Protein 1Z7U (pdb70)

InterPro domains:
  IPR002577 Helix-turn-helix, HxlR type [PF01638] (16-103)
  IPR002577 Helix-turn-helix, HxlR type [PS51118] (7-105)
  IPR036388 Winged helix-like DNA-binding domain superfamily [G3DSA:1.10.10.10] (1-109)
  IPR036390 Winged helix DNA-binding domain superfamily [SSF46785] (3-101)

B-factor: mean 31.43, std 8.0, range [14.31, 73.4]

Sequence (213 aa):
SNATTDKQQTSINLALSTINGKWKLSLDELFQQGTKRRNGELRALDGITQRVLTDRLREEKDGLVHRESFNNELPPRVEEYTLTPEGYALYDALSSLCHWGETFAQKKARRLNSNATTDDKQTSINLALSTINNGKWKLSLDELFQGTKRRRNGELRALDDGITQRVLTDDRLRREEKKDGLVHRESFNELPPRVEYTLTPEEGYALYDDALSSLCHWGETFAQKKKARRL

Structure (mmCIF, N/CA/C/O backbone):
data_1Z7U
#
_entry.id   1Z7U
#
_cell.length_a   63.754
_cell.length_b   63.754
_cell.length_c   139.271
_cell.angle_alpha   90.00
_cell.angle_beta   90.00
_cell.angle_gamma   90.00
#
_symmetry.space_group_name_H-M   'P 41 21 2'
#
loop_
_entity.id
_entity.type
_entity.pdbx_description
1 polymer 'hypothetical protein EF0647'
2 non-polymer 'FORMIC ACID'
3 water water
#
loop_
_atom_site.group_PDB
_atom_site.id
_atom_site.type_symbol
_atom_site.label_atom_id
_atom_site.label_alt_id
_atom_site.label_comp_id
_atom_site.label_asym_id
_atom_site.label_entity_id
_atom_site.label_seq_id
_atom_site.pdbx_PDB_ins_code
_atom_site.Cartn_x
_atom_site.Cartn_y
_atom_site.Cartn_z
_atom_site.occupancy
_atom_site.B_iso_or_equiv
_atom_site.auth_seq_id
_atom_site.auth_comp_id
_atom_site.auth_asym_id
_atom_site.auth_atom_id
_atom_site.pdbx_PDB_model_num
ATOM 1 N N . SER A 1 1 ? 28.848 2.955 27.930 1.00 36.88 -2 SER A N 1
ATOM 2 C CA . SER A 1 1 ? 28.511 4.280 28.505 1.00 36.63 -2 SER A CA 1
ATOM 3 C C . SER A 1 1 ? 29.798 5.043 28.677 1.00 36.30 -2 SER A C 1
ATOM 4 O O . SER A 1 1 ? 29.793 6.244 28.970 1.00 35.85 -2 SER A O 1
ATOM 7 N N . ASN A 1 2 ? 30.904 4.318 28.503 1.00 35.82 -1 ASN A N 1
ATOM 8 C CA . ASN A 1 2 ? 32.234 4.797 28.871 1.00 35.75 -1 ASN A CA 1
ATOM 9 C C . ASN A 1 2 ? 32.421 5.044 30.368 1.00 35.32 -1 ASN A C 1
ATOM 10 O O . ASN A 1 2 ? 33.352 5.758 30.761 1.00 35.29 -1 ASN A O 1
ATOM 15 N N . ALA A 1 3 ? 31.550 4.462 31.199 1.00 35.33 0 ALA A N 1
ATOM 16 C CA . ALA A 1 3 ? 31.772 4.459 32.651 1.00 35.64 0 ALA A CA 1
ATOM 17 C C . ALA A 1 3 ? 33.128 3.826 32.920 1.00 35.91 0 ALA A C 1
ATOM 18 O O . ALA A 1 3 ? 33.451 2.802 32.330 1.00 35.03 0 ALA A O 1
ATOM 28 N N . THR A 1 5 ? 34.230 2.146 35.240 1.00 33.73 2 THR A N 1
ATOM 29 C CA . THR A 1 5 ? 34.117 0.839 35.891 1.00 31.66 2 THR A CA 1
ATOM 30 C C . THR A 1 5 ? 33.723 -0.276 34.917 1.00 30.84 2 THR A C 1
ATOM 31 O 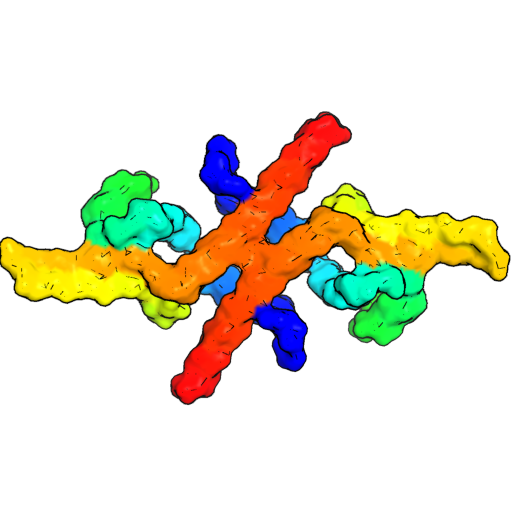O . THR A 1 5 ? 33.610 -1.424 35.313 1.00 30.71 2 THR A O 1
ATOM 35 N N . THR A 1 6 ? 33.485 0.073 33.654 1.00 29.74 3 THR A N 1
ATOM 36 C CA . THR A 1 6 ? 33.058 -0.897 32.659 1.00 28.99 3 THR A CA 1
ATOM 37 C C . THR A 1 6 ? 34.235 -1.352 31.801 1.00 28.76 3 THR A C 1
ATOM 38 O O . THR A 1 6 ? 34.928 -0.529 31.198 1.00 28.87 3 THR A O 1
ATOM 42 N N . ASP A 1 7 ? 34.462 -2.659 31.748 1.00 27.90 4 ASP A N 1
ATOM 43 C CA . ASP A 1 7 ? 35.450 -3.202 30.822 1.00 27.77 4 ASP A CA 1
ATOM 44 C C . ASP A 1 7 ? 34.947 -3.140 29.368 1.00 26.76 4 ASP A C 1
ATOM 45 O O . ASP A 1 7 ? 34.006 -3.839 28.988 1.00 26.78 4 ASP A O 1
ATOM 50 N N . LYS A 1 8 ? 35.590 -2.305 28.567 1.00 25.81 5 LYS A N 1
ATOM 51 C CA . LYS A 1 8 ? 35.162 -2.044 27.203 1.00 25.11 5 LYS A CA 1
ATOM 52 C C . LYS A 1 8 ? 35.190 -3.257 26.249 1.00 24.93 5 LYS A C 1
ATOM 53 O O . LYS A 1 8 ? 34.243 -3.469 25.489 1.00 23.99 5 LYS A O 1
ATOM 59 N N A GLN A 1 9 ? 36.271 -4.035 26.300 0.50 24.71 6 GLN A N 1
ATOM 60 N N B GLN A 1 9 ? 36.265 -4.041 26.306 0.50 24.85 6 GLN A N 1
ATOM 61 C CA A GLN A 1 9 ? 36.439 -5.194 25.425 0.50 24.75 6 GLN A CA 1
ATOM 62 C CA B GLN A 1 9 ? 36.426 -5.186 25.417 0.50 25.11 6 GLN A CA 1
ATOM 63 C C A GLN A 1 9 ? 35.364 -6.255 25.693 0.50 24.71 6 GLN A C 1
ATOM 64 C C B GLN A 1 9 ? 35.369 -6.264 25.691 0.50 24.88 6 GLN A C 1
ATOM 65 O O A GLN A 1 9 ? 34.692 -6.717 24.765 0.50 24.87 6 GLN A O 1
ATOM 66 O O B GLN A 1 9 ? 34.712 -6.747 24.762 0.50 25.05 6 GLN A O 1
ATOM 77 N N . THR A 1 10 ? 35.199 -6.618 26.964 1.00 24.58 7 THR A N 1
ATOM 78 C CA . THR A 1 10 ? 34.167 -7.575 27.386 1.00 24.05 7 THR A CA 1
ATOM 79 C C . THR A 1 10 ? 32.778 -7.147 26.925 1.00 23.82 7 THR A C 1
ATOM 80 O O . THR A 1 10 ? 32.023 -7.967 26.405 1.00 23.43 7 THR A O 1
ATOM 84 N N . SER A 1 11 ? 32.438 -5.871 27.091 1.00 23.94 8 SER A N 1
ATOM 85 C CA . SER A 1 11 ? 31.112 -5.445 26.693 1.00 24.51 8 SER A CA 1
ATOM 86 C C . SER A 1 11 ? 30.914 -5.164 25.198 1.00 24.39 8 SER A C 1
ATOM 87 O O . SER A 1 11 ? 29.814 -5.369 24.687 1.00 24.09 8 SER A O 1
ATOM 90 N N . ILE A 1 12 ? 31.971 -4.753 24.491 1.00 24.20 9 ILE A N 1
ATOM 91 C CA . ILE A 1 12 ? 31.944 -4.815 23.029 1.00 24.06 9 ILE A CA 1
ATOM 92 C C . ILE A 1 12 ? 31.677 -6.255 22.532 1.00 24.80 9 ILE A C 1
ATOM 93 O O . ILE A 1 12 ? 30.758 -6.484 21.732 1.00 24.74 9 ILE A O 1
ATOM 98 N N . ASN A 1 13 ? 32.457 -7.216 23.023 1.00 24.94 10 ASN A N 1
ATOM 99 C CA . ASN A 1 13 ? 32.288 -8.621 22.663 1.00 25.47 10 ASN A CA 1
ATOM 100 C C . ASN A 1 13 ? 30.886 -9.164 22.932 1.00 25.33 10 ASN A C 1
ATOM 101 O O . ASN A 1 13 ? 30.319 -9.846 22.100 1.00 25.75 10 ASN A O 1
ATOM 106 N N . LEU A 1 14 ? 30.338 -8.851 24.098 1.00 25.39 11 LEU A N 1
ATOM 107 C CA . LEU A 1 14 ? 29.016 -9.309 24.501 1.00 25.62 11 LEU A CA 1
ATOM 108 C C . LEU A 1 14 ? 27.942 -8.736 23.583 1.00 24.95 11 LEU A C 1
ATOM 109 O O . LEU A 1 14 ? 27.034 -9.443 23.155 1.00 25.15 11 LEU A O 1
ATOM 114 N N . ALA A 1 15 ? 28.073 -7.457 23.263 1.00 24.38 12 ALA A N 1
ATOM 115 C CA . ALA A 1 15 ? 27.173 -6.792 22.323 1.00 23.55 12 ALA A CA 1
ATOM 116 C C . ALA A 1 15 ? 27.209 -7.439 20.929 1.00 23.41 12 ALA A C 1
ATOM 117 O O . ALA A 1 15 ? 26.158 -7.735 20.358 1.00 23.13 12 ALA A O 1
ATOM 119 N N . LEU A 1 16 ? 28.411 -7.687 20.399 1.00 22.95 13 LEU A N 1
ATOM 120 C CA . LEU A 1 16 ? 28.556 -8.300 19.069 1.00 22.74 13 LEU A CA 1
ATOM 121 C C . LEU A 1 16 ? 28.005 -9.724 18.996 1.00 22.46 13 LEU A C 1
ATOM 122 O O . LEU A 1 16 ? 27.467 -10.136 17.974 1.00 22.16 13 LEU A O 1
ATOM 127 N N . SER A 1 17 ? 28.159 -10.468 20.086 1.00 23.07 14 SER A N 1
ATOM 128 C CA . SER A 1 17 ? 27.675 -11.846 20.184 1.00 23.21 14 SER A CA 1
ATOM 129 C C . SER A 1 17 ? 26.156 -11.954 20.042 1.00 23.00 14 SER A C 1
ATOM 130 O O . SER A 1 17 ? 25.639 -13.007 19.675 1.00 23.62 14 SER A O 1
ATOM 133 N N . THR A 1 18 ? 25.434 -10.875 20.337 1.00 23.03 15 THR A N 1
ATOM 134 C CA . THR A 1 18 ? 23.973 -10.860 20.126 1.00 22.61 15 THR A CA 1
ATOM 135 C C . THR A 1 18 ? 23.560 -10.636 18.650 1.00 22.88 15 THR A C 1
ATOM 136 O O . THR A 1 18 ? 22.384 -10.823 18.294 1.00 23.03 15 THR A O 1
ATOM 140 N N . ILE A 1 19 ? 24.513 -10.252 17.795 1.00 22.31 16 ILE A N 1
ATOM 141 C CA . ILE A 1 19 ? 24.181 -9.819 16.445 1.00 22.03 16 ILE A CA 1
ATOM 142 C C . ILE A 1 19 ? 25.089 -10.374 15.327 1.00 22.36 16 ILE A C 1
ATOM 143 O O . ILE A 1 19 ? 24.885 -10.078 14.145 1.00 22.14 16 ILE A O 1
ATOM 148 N N . ASN A 1 20 ? 26.080 -11.183 15.686 1.00 22.76 17 ASN A N 1
ATOM 149 C CA . ASN A 1 20 ? 27.080 -11.615 14.711 1.00 23.18 17 ASN A CA 1
ATOM 150 C C . ASN A 1 20 ? 26.749 -12.956 14.049 1.00 23.16 17 ASN A C 1
ATOM 151 O O . ASN A 1 20 ? 27.333 -13.315 13.016 1.00 22.77 17 ASN A O 1
ATOM 156 N N . GLY A 1 21 ? 25.789 -13.666 14.639 1.00 23.41 18 GLY A N 1
ATOM 157 C CA . GLY A 1 21 ? 25.283 -14.928 14.100 1.00 24.28 18 GLY A CA 1
ATOM 158 C C . GLY A 1 21 ? 24.696 -14.783 12.702 1.00 25.04 18 GLY A C 1
ATOM 159 O O . GLY A 1 21 ? 24.235 -13.702 12.313 1.00 24.44 18 GLY A O 1
ATOM 160 N N . LYS A 1 22 ? 24.724 -15.876 11.939 1.00 25.89 19 LYS A N 1
ATOM 161 C CA . LYS A 1 22 ? 24.287 -15.856 10.546 1.00 26.52 19 LYS A CA 1
ATOM 162 C C . LYS A 1 22 ? 22.873 -15.304 10.429 1.00 26.04 19 LYS A C 1
ATOM 163 O O . LYS A 1 22 ? 22.005 -15.643 11.239 1.00 25.93 19 LYS A O 1
ATOM 169 N N . TRP A 1 23 ? 22.662 -14.436 9.438 1.00 25.81 20 TRP A N 1
ATOM 170 C CA . TRP A 1 23 ? 21.344 -13.857 9.116 1.00 25.58 20 TRP A CA 1
ATOM 171 C C . TRP A 1 23 ? 20.909 -12.702 10.004 1.00 25.08 20 TRP A C 1
ATOM 172 O O . TRP A 1 23 ? 20.046 -11.921 9.607 1.00 25.50 20 TRP A O 1
ATOM 183 N N . LYS A 1 24 ? 21.511 -12.569 11.185 1.00 24.65 21 LYS A N 1
ATOM 184 C CA . LYS A 1 24 ? 20.975 -11.662 12.207 1.00 23.97 21 LYS A CA 1
ATOM 185 C C . LYS A 1 24 ? 21.036 -10.214 11.784 1.00 23.78 21 LYS A C 1
ATOM 186 O O . LYS A 1 24 ? 20.084 -9.464 11.997 1.00 23.26 21 LYS A O 1
ATOM 192 N N . LEU A 1 25 ? 22.148 -9.823 11.168 1.00 24.16 22 LEU A N 1
ATOM 193 C CA . LEU A 1 25 ? 22.287 -8.466 10.643 1.00 24.33 22 LEU A CA 1
ATOM 194 C C . LEU A 1 25 ? 21.255 -8.191 9.546 1.00 24.54 22 LEU A C 1
ATOM 195 O O . LEU A 1 25 ? 20.626 -7.139 9.544 1.00 25.12 22 LEU A O 1
ATOM 200 N N . SER A 1 26 ? 21.061 -9.144 8.636 1.00 25.09 23 SER A N 1
ATOM 201 C CA . SER A 1 26 ? 20.008 -9.023 7.609 1.00 25.66 23 SER A CA 1
ATOM 202 C C . SER A 1 26 ? 18.609 -8.919 8.214 1.00 25.64 23 SER A C 1
ATOM 203 O O . SER A 1 26 ? 17.804 -8.109 7.771 1.00 25.58 23 SER A O 1
ATOM 206 N N . LEU A 1 27 ? 18.334 -9.752 9.211 1.00 26.06 24 LEU A N 1
ATOM 207 C CA . LEU A 1 27 ? 17.072 -9.715 9.953 1.00 27.05 24 LEU A CA 1
ATOM 208 C C . LEU A 1 27 ? 16.793 -8.350 10.550 1.00 27.94 24 LEU A C 1
ATOM 209 O O . LEU A 1 27 ? 15.688 -7.822 10.418 1.00 27.59 24 LEU A O 1
ATOM 222 N N . ASP A 1 29 ? 18.140 -5.473 9.594 1.00 29.26 26 ASP A N 1
ATOM 223 C CA . ASP A 1 29 ? 17.904 -4.564 8.463 1.00 28.84 26 ASP A CA 1
ATOM 224 C C . ASP A 1 29 ? 16.439 -4.600 8.020 1.00 28.92 26 ASP A C 1
ATOM 225 O O . ASP A 1 29 ? 15.837 -3.557 7.776 1.00 28.95 26 ASP A O 1
ATOM 230 N N . GLU A 1 30 ? 15.871 -5.802 7.935 1.00 28.94 27 GLU A N 1
ATOM 231 C CA . GLU A 1 30 ? 14.463 -5.973 7.542 1.00 29.49 27 GLU A CA 1
ATOM 232 C C . GLU A 1 30 ? 13.511 -5.397 8.572 1.00 28.98 27 GLU A C 1
ATOM 233 O O . GLU A 1 30 ? 12.543 -4.746 8.221 1.00 28.86 27 GLU A O 1
ATOM 239 N N . LEU A 1 31 ? 13.798 -5.629 9.846 1.00 29.06 28 LEU A N 1
ATOM 240 C CA . LEU A 1 31 ? 12.945 -5.123 10.918 1.00 29.15 28 LEU A CA 1
ATOM 241 C C . LEU A 1 31 ? 13.064 -3.621 11.112 1.00 29.32 28 LEU A C 1
ATOM 242 O O . LEU A 1 31 ? 12.103 -2.962 11.520 1.00 29.17 28 LEU A O 1
ATOM 247 N N . PHE A 1 32 ? 14.244 -3.073 10.835 1.00 30.12 29 PHE A N 1
ATOM 248 C CA . PHE A 1 32 ? 14.412 -1.623 10.894 1.00 30.38 29 PHE A CA 1
ATOM 249 C C . PHE A 1 32 ? 13.476 -0.883 9.920 1.00 31.27 29 PHE A C 1
ATOM 250 O O . PHE A 1 32 ? 12.965 0.184 10.254 1.00 31.25 29 PHE A O 1
ATOM 258 N N A GLN A 1 33 ? 13.251 -1.403 8.718 0.50 32.02 30 GLN A N 1
ATOM 259 N N B GLN A 1 33 ? 13.273 -1.486 8.746 0.50 31.93 30 GLN A N 1
ATOM 260 C CA A GLN A 1 33 ? 12.326 -0.703 7.811 0.50 32.97 30 GLN A CA 1
ATOM 261 C CA B GLN A 1 33 ? 12.358 -0.988 7.712 0.50 32.73 30 GLN A CA 1
ATOM 262 C C A GLN A 1 33 ? 10.877 -0.669 8.329 0.50 33.26 30 GLN A C 1
ATOM 263 C C B GLN A 1 33 ? 10.886 -1.365 7.971 0.50 33.32 30 GLN A C 1
ATOM 264 O O A GLN A 1 33 ? 10.087 0.195 7.935 0.50 32.79 30 GLN A O 1
ATOM 265 O O B GLN A 1 33 ? 10.083 -1.462 7.036 0.50 33.55 30 GLN A O 1
ATOM 276 N N . GLY A 1 34 ? 10.556 -1.582 9.244 1.00 33.65 31 GLY A N 1
ATOM 277 C CA . GLY A 1 34 ? 9.181 -1.735 9.723 1.00 34.69 31 GLY A CA 1
ATOM 278 C C . GLY A 1 34 ? 8.789 -3.133 10.175 1.00 35.80 31 GLY A C 1
ATOM 279 O O . GLY A 1 34 ? 9.482 -4.119 9.890 1.00 35.60 31 GLY A O 1
ATOM 280 N N . THR A 1 35 ? 7.654 -3.206 10.874 1.00 36.60 32 THR A N 1
ATOM 281 C CA . THR A 1 35 ? 7.081 -4.466 11.350 1.00 37.21 32 THR A CA 1
ATOM 282 C C . THR A 1 35 ? 6.992 -5.528 10.245 1.00 37.07 32 THR A C 1
ATOM 283 O O . THR A 1 35 ? 6.680 -5.215 9.098 1.00 37.51 32 THR A O 1
ATOM 287 N N . LYS A 1 36 ? 7.301 -6.775 10.582 1.00 36.66 33 LYS A N 1
ATOM 288 C CA . LYS A 1 36 ? 7.355 -7.833 9.579 1.00 36.34 33 LYS A CA 1
ATOM 289 C C . LYS A 1 36 ? 6.713 -9.120 10.066 1.00 36.40 33 LYS A C 1
ATOM 290 O O . LYS A 1 36 ? 6.807 -9.466 11.243 1.00 36.16 33 LYS A O 1
ATOM 296 N N A ARG A 1 37 ? 6.063 -9.825 9.141 0.60 36.56 34 ARG A N 1
ATOM 297 N N B ARG A 1 37 ? 6.062 -9.820 9.140 0.40 36.27 34 ARG A N 1
ATOM 298 C CA A ARG A 1 37 ? 5.534 -11.154 9.405 0.60 36.65 34 ARG A CA 1
ATOM 299 C CA B ARG A 1 37 ? 5.534 -11.152 9.387 0.40 36.14 34 ARG A CA 1
ATOM 300 C C A ARG A 1 37 ? 6.544 -12.178 8.906 0.60 36.16 34 ARG A C 1
ATOM 301 C C B ARG A 1 37 ? 6.544 -12.179 8.900 0.40 35.92 34 ARG A C 1
ATOM 302 O O A ARG A 1 37 ? 7.406 -11.870 8.079 0.60 35.74 34 ARG A O 1
ATOM 303 O O B ARG A 1 37 ? 7.406 -11.874 8.071 0.40 35.66 34 ARG A O 1
ATOM 318 N N . ASN A 1 38 ? 6.427 -13.396 9.421 1.00 35.87 35 ASN A N 1
ATOM 319 C CA . ASN A 1 38 ? 7.322 -14.491 9.073 1.00 35.81 35 ASN A CA 1
ATOM 320 C C . ASN A 1 38 ? 7.508 -14.685 7.560 1.00 35.89 35 ASN A C 1
ATOM 321 O O . ASN A 1 38 ? 8.638 -14.781 7.064 1.00 35.61 35 ASN A O 1
ATOM 326 N N . GLY A 1 39 ? 6.394 -14.698 6.831 1.00 36.22 36 GLY A N 1
ATOM 327 C CA . GLY A 1 39 ? 6.408 -14.886 5.381 1.00 36.17 36 GLY A CA 1
A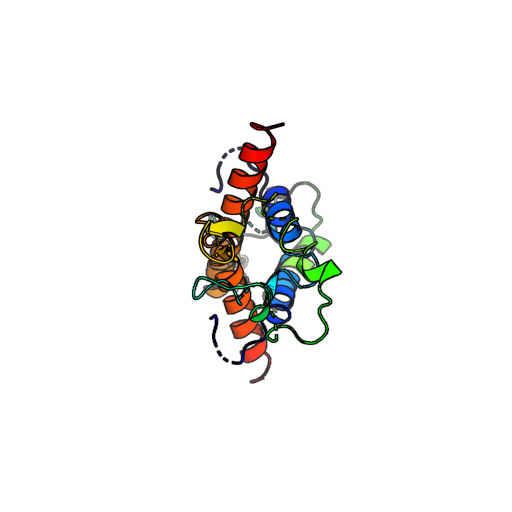TOM 328 C C . GLY A 1 39 ? 7.144 -13.804 4.620 1.00 36.24 36 GLY A C 1
ATOM 329 O O . GLY A 1 39 ? 7.855 -14.101 3.656 1.00 36.58 36 GLY A O 1
ATOM 330 N N . GLU A 1 40 ? 6.970 -12.551 5.040 1.00 36.20 37 GLU A N 1
ATOM 331 C CA . GLU A 1 40 ? 7.742 -11.429 4.479 1.00 36.68 37 GLU A CA 1
ATOM 332 C C . GLU A 1 40 ? 9.256 -11.625 4.617 1.00 36.34 37 GLU A C 1
ATOM 333 O O . GLU A 1 40 ? 10.008 -11.381 3.671 1.00 36.38 37 GLU A O 1
ATOM 339 N N . LEU A 1 41 ? 9.688 -12.064 5.800 1.00 36.38 38 LEU A N 1
ATOM 340 C CA . LEU A 1 41 ? 11.095 -12.359 6.074 1.00 36.10 38 LEU A CA 1
ATOM 341 C C . LEU A 1 41 ? 11.591 -13.554 5.270 1.00 37.04 38 LEU A C 1
ATOM 342 O O . LEU A 1 41 ? 12.720 -13.544 4.776 1.00 36.78 38 LEU A O 1
ATOM 355 N N . ARG A 1 43 ? 10.463 -14.392 2.365 1.00 41.31 40 ARG A N 1
ATOM 356 C CA . ARG A 1 43 ? 10.591 -13.892 0.994 1.00 42.56 40 ARG A CA 1
ATOM 357 C C . ARG A 1 43 ? 11.798 -12.972 0.794 1.00 42.62 40 ARG A C 1
ATOM 358 O O . ARG A 1 43 ? 12.565 -13.146 -0.165 1.00 42.98 40 ARG A O 1
ATOM 366 N N . ALA A 1 44 ? 11.968 -12.014 1.706 1.00 42.74 41 ALA A N 1
ATOM 367 C CA . ALA A 1 44 ? 13.037 -11.019 1.628 1.00 42.79 41 ALA A CA 1
ATOM 368 C C . ALA A 1 44 ? 14.439 -11.614 1.776 1.00 43.06 41 ALA A C 1
ATOM 369 O O . ALA A 1 44 ? 15.391 -11.121 1.183 1.00 43.10 41 ALA A O 1
ATOM 371 N N . LEU A 1 45 ? 14.563 -12.677 2.562 1.00 43.38 42 LEU A N 1
ATOM 372 C CA . LEU A 1 45 ? 15.867 -13.253 2.840 1.00 43.60 42 LEU A CA 1
ATOM 373 C C . LEU A 1 45 ? 16.050 -14.535 2.052 1.00 43.98 42 LEU A C 1
ATOM 374 O O . LEU A 1 45 ? 15.590 -15.601 2.452 1.00 44.18 42 LEU A O 1
ATOM 379 N N . ASP A 1 46 ? 16.731 -14.408 0.921 1.00 44.46 43 ASP A N 1
ATOM 380 C CA . ASP A 1 46 ? 16.855 -15.491 -0.046 1.00 44.90 43 ASP A CA 1
ATOM 381 C C . ASP A 1 46 ? 17.730 -16.645 0.442 1.00 44.11 43 ASP A C 1
ATOM 382 O O . ASP A 1 46 ? 18.929 -16.476 0.699 1.00 44.22 43 ASP A O 1
ATOM 387 N N . GLY A 1 47 ? 17.121 -17.821 0.560 1.00 43.05 44 GLY A N 1
ATOM 388 C CA . GLY A 1 47 ? 17.864 -19.027 0.897 1.00 41.88 44 GLY A CA 1
ATOM 389 C C . GLY A 1 47 ? 17.857 -19.388 2.367 1.00 40.94 44 GLY A C 1
ATOM 390 O O . GLY A 1 47 ? 18.485 -20.374 2.763 1.00 41.28 44 GLY A O 1
ATOM 391 N N . ILE A 1 48 ? 17.176 -18.581 3.180 1.00 39.96 45 ILE A N 1
ATOM 392 C CA . ILE A 1 48 ? 16.959 -18.908 4.585 1.00 38.89 45 ILE A CA 1
ATOM 393 C C . ILE A 1 48 ? 15.800 -19.894 4.683 1.00 38.61 45 ILE A C 1
ATOM 394 O O . ILE A 1 48 ? 14.778 -19.743 4.006 1.00 38.34 45 ILE A O 1
ATOM 399 N N . THR A 1 49 ? 15.979 -20.908 5.516 1.00 38.09 46 THR A N 1
ATOM 400 C CA . THR A 1 49 ? 14.934 -21.878 5.768 1.00 37.92 46 THR A CA 1
ATOM 401 C C . THR A 1 49 ? 14.145 -21.417 6.985 1.00 37.80 46 THR A C 1
ATOM 402 O O . THR A 1 49 ? 14.636 -20.601 7.768 1.00 37.69 46 THR A O 1
ATOM 406 N N . GLN A 1 50 ? 12.921 -21.926 7.134 1.00 37.61 47 GLN A N 1
ATOM 407 C CA . GLN A 1 50 ? 12.059 -21.576 8.260 1.00 37.66 47 GLN A CA 1
ATOM 408 C C . GLN A 1 50 ? 12.674 -21.966 9.601 1.00 37.54 47 GLN A C 1
ATOM 409 O O . GLN A 1 50 ? 12.474 -21.284 10.617 1.00 37.54 47 GLN A O 1
ATOM 415 N N . ARG A 1 51 ? 13.409 -23.075 9.597 1.00 37.60 48 ARG A N 1
ATOM 416 C CA . ARG A 1 51 ? 14.085 -23.566 10.794 1.00 37.51 48 ARG A CA 1
ATOM 417 C C . ARG A 1 51 ? 15.161 -22.559 11.236 1.00 36.55 48 ARG A C 1
ATOM 418 O O . ARG A 1 51 ? 15.210 -22.164 12.401 1.00 36.29 48 ARG A O 1
ATOM 426 N N . VAL A 1 52 ? 15.995 -22.133 10.288 1.00 35.48 49 VAL A N 1
ATOM 427 C CA . VAL A 1 52 ? 17.011 -21.105 10.559 1.00 34.69 49 VAL A CA 1
ATOM 428 C C . VAL A 1 52 ? 16.377 -19.770 10.993 1.00 33.76 49 VAL A C 1
ATOM 429 O O . VA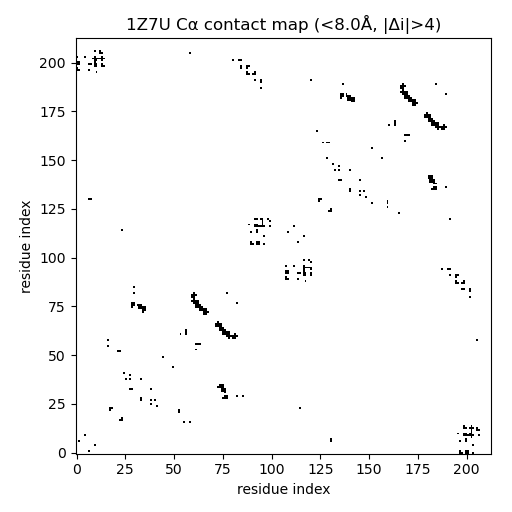L A 1 52 ? 16.779 -19.198 12.002 1.00 33.78 49 VAL A O 1
ATOM 433 N N . LEU A 1 53 ? 15.347 -19.322 10.277 1.00 32.93 50 LEU A N 1
ATOM 434 C CA . LEU A 1 53 ? 14.630 -18.086 10.618 1.00 31.98 50 LEU A CA 1
ATOM 435 C C . LEU A 1 53 ? 14.087 -18.036 12.046 1.00 32.24 50 LEU A C 1
ATOM 436 O O . LEU A 1 53 ? 14.407 -17.104 12.795 1.00 31.72 50 LEU A O 1
ATOM 441 N N . THR A 1 54 ? 13.266 -19.016 12.431 1.00 32.35 51 THR A N 1
ATOM 442 C CA . THR A 1 54 ? 12.690 -19.010 13.780 1.00 32.54 51 THR A CA 1
ATOM 443 C C . THR A 1 54 ? 13.791 -19.081 14.843 1.00 32.01 51 THR A C 1
ATOM 444 O O . THR A 1 54 ? 13.706 -18.400 15.875 1.00 31.95 51 THR A O 1
ATOM 448 N N . ASP A 1 55 ? 14.821 -19.878 14.575 1.00 31.27 52 ASP A N 1
ATOM 449 C CA . ASP A 1 55 ? 15.988 -19.972 15.464 1.00 31.96 52 ASP A CA 1
ATOM 450 C C . ASP A 1 55 ? 16.612 -18.597 15.728 1.00 31.10 52 ASP A C 1
ATOM 451 O O . ASP A 1 55 ? 16.786 -18.203 16.877 1.00 31.53 52 ASP A O 1
ATOM 456 N N . ARG A 1 56 ? 16.928 -17.875 14.654 1.00 30.71 53 ARG A N 1
ATOM 457 C CA . ARG A 1 56 ? 17.434 -16.505 14.730 1.00 30.06 53 ARG A CA 1
ATOM 458 C C . ARG A 1 56 ? 16.545 -15.588 15.537 1.00 29.61 53 ARG A C 1
ATOM 459 O O . ARG A 1 56 ? 17.025 -14.895 16.437 1.00 29.28 53 ARG A O 1
ATOM 467 N N . LEU A 1 57 ? 15.248 -15.593 15.229 1.00 29.15 54 LEU A N 1
ATOM 468 C CA . LEU A 1 57 ? 14.288 -14.695 15.888 1.00 28.96 54 LEU A CA 1
ATOM 469 C C . LEU A 1 57 ? 14.110 -15.019 17.368 1.00 29.20 54 LEU A C 1
ATOM 470 O O . LEU A 1 57 ? 13.876 -14.131 18.187 1.00 28.55 54 LEU A O 1
ATOM 475 N N . ARG A 1 58 ? 14.228 -16.302 17.693 1.00 30.05 55 ARG A N 1
ATOM 476 C CA . ARG A 1 58 ? 14.154 -16.775 19.067 1.00 30.94 55 ARG A CA 1
ATOM 477 C C . ARG A 1 58 ? 15.333 -16.228 19.860 1.00 30.25 55 ARG A C 1
ATOM 478 O O . ARG A 1 58 ? 15.149 -15.694 20.940 1.00 30.29 55 ARG A O 1
ATOM 486 N N . GLU A 1 59 ? 16.539 -16.350 19.303 1.00 30.03 56 GLU A N 1
ATOM 487 C CA . GLU A 1 59 ? 17.753 -15.840 19.952 1.00 30.09 56 GLU A CA 1
ATOM 488 C C . GLU A 1 59 ? 17.693 -14.332 20.127 1.00 30.21 56 GLU A C 1
ATOM 489 O O . GLU A 1 59 ? 18.043 -13.815 21.191 1.00 29.94 56 GLU A O 1
ATOM 503 N N . GLU A 1 61 ? 14.953 -12.357 20.153 1.00 29.23 58 GLU A N 1
ATOM 504 C CA . GLU A 1 61 ? 13.929 -12.052 21.165 1.00 29.12 58 GLU A CA 1
ATOM 505 C C . GLU A 1 61 ? 14.467 -12.274 22.587 1.00 28.67 58 GLU A C 1
ATOM 506 O O . GLU A 1 61 ? 14.233 -11.462 23.478 1.00 28.65 58 GLU A O 1
ATOM 512 N N . LYS A 1 62 ? 15.190 -13.377 22.775 1.00 28.40 59 LYS A N 1
ATOM 513 C CA . LYS A 1 62 ? 15.820 -13.729 24.054 1.00 28.68 59 LYS A CA 1
ATOM 514 C C . LYS A 1 62 ? 16.782 -12.638 24.521 1.00 27.81 59 LYS A C 1
ATOM 515 O O . LYS A 1 62 ? 16.783 -12.261 25.685 1.00 27.01 59 LYS A O 1
ATOM 521 N N . ASP A 1 63 ? 17.609 -12.168 23.588 1.00 27.17 60 ASP A N 1
ATOM 522 C CA . ASP A 1 63 ? 18.643 -11.182 23.854 1.00 26.96 60 ASP A CA 1
ATOM 523 C C . ASP A 1 63 ? 18.083 -9.778 24.028 1.00 26.85 60 ASP A C 1
ATOM 524 O O . ASP A 1 63 ? 18.811 -8.880 24.454 1.00 27.34 60 ASP A O 1
ATOM 529 N N . GLY A 1 64 ? 16.803 -9.592 23.693 1.00 26.19 61 GLY A N 1
ATOM 530 C CA . GLY A 1 64 ? 16.114 -8.318 23.905 1.00 25.79 61 GLY A CA 1
ATOM 531 C C . GLY A 1 64 ? 16.152 -7.380 22.712 1.00 25.73 61 GLY A C 1
ATOM 532 O O . GLY A 1 64 ? 15.959 -6.181 22.860 1.00 25.28 61 GLY A O 1
ATOM 533 N N . LEU A 1 65 ? 16.395 -7.922 21.523 1.00 25.82 62 LEU A N 1
ATOM 534 C CA . LEU A 1 65 ? 16.560 -7.084 20.329 1.00 26.48 62 LEU A CA 1
ATOM 535 C C . LEU A 1 65 ? 15.293 -7.030 19.490 1.00 27.05 62 LEU A C 1
ATOM 536 O O . LEU A 1 65 ? 15.057 -6.063 18.778 1.00 26.87 62 LEU A O 1
ATOM 541 N N . VAL A 1 66 ? 14.500 -8.099 19.576 1.00 27.97 63 VAL A N 1
ATOM 542 C CA . VAL A 1 66 ? 13.314 -8.277 18.755 1.00 28.33 63 VAL A CA 1
ATOM 543 C C . VAL A 1 66 ? 12.094 -8.499 19.652 1.00 29.06 63 VAL A C 1
ATOM 544 O O . VAL A 1 66 ? 12.161 -9.240 20.632 1.00 28.69 63 VAL A O 1
ATOM 548 N N . HIS A 1 67 ? 10.999 -7.816 19.326 1.00 30.06 64 HIS A N 1
ATOM 549 C CA . HIS A 1 67 ? 9.717 -8.010 19.987 1.00 31.06 64 HIS A CA 1
ATOM 550 C C . HIS A 1 67 ? 8.828 -8.858 19.083 1.00 31.23 64 HIS A C 1
ATOM 551 O O . HIS A 1 67 ? 8.767 -8.636 17.869 1.00 30.37 64 HIS A O 1
ATOM 558 N N . ARG A 1 68 ? 8.183 -9.855 19.681 1.00 32.17 65 ARG A N 1
ATOM 559 C CA . ARG A 1 68 ? 7.205 -10.692 18.988 1.00 33.12 65 ARG A CA 1
ATOM 560 C C . ARG A 1 68 ? 5.820 -10.439 19.567 1.00 34.21 65 ARG A C 1
ATOM 561 O O . ARG A 1 68 ? 5.591 -10.667 20.760 1.00 34.23 65 ARG A O 1
ATOM 569 N N . GLU A 1 69 ? 4.909 -9.939 18.733 1.00 35.33 66 GLU A N 1
ATOM 570 C CA . GLU A 1 69 ? 3.527 -9.690 19.171 1.00 36.67 66 GLU A CA 1
ATOM 571 C C . GLU A 1 69 ? 2.560 -10.583 18.418 1.00 36.50 66 GLU A C 1
ATOM 572 O O . GLU A 1 69 ? 2.585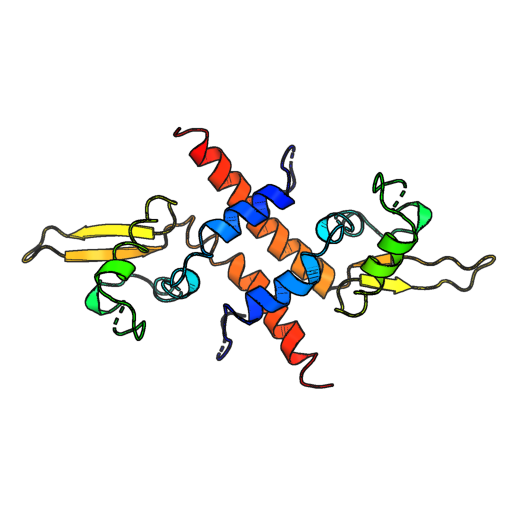 -10.647 17.184 1.00 36.68 66 GLU A O 1
ATOM 578 N N . SER A 1 70 ? 1.727 -11.295 19.168 1.00 36.99 67 SER A N 1
ATOM 579 C CA . SER A 1 70 ? 0.681 -12.116 18.566 1.00 36.98 67 SER A CA 1
ATOM 580 C C . SER A 1 70 ? -0.632 -11.349 18.610 1.00 36.92 67 SER A C 1
ATOM 581 O O . SER A 1 70 ? -0.991 -10.777 19.637 1.00 36.72 67 SER A O 1
ATOM 584 N N . PHE A 1 71 ? -1.331 -11.312 17.483 1.00 36.90 68 PHE A N 1
ATOM 585 C CA . PHE A 1 71 ? -2.639 -10.674 17.437 1.00 37.05 68 PHE A CA 1
ATOM 586 C C . PHE A 1 71 ? -3.735 -11.750 17.458 1.00 36.87 68 PHE A C 1
ATOM 587 O O . PHE A 1 71 ? -3.724 -12.665 16.626 1.00 36.25 68 PHE A O 1
ATOM 595 N N A ASN A 1 72 ? -4.657 -11.673 18.421 0.50 36.55 69 ASN A N 1
ATOM 596 N N B ASN A 1 72 ? -4.653 -11.600 18.412 0.50 36.82 69 ASN A N 1
ATOM 597 C CA A ASN A 1 72 ? -5.761 -12.646 18.507 0.50 36.25 69 ASN A CA 1
ATOM 598 C CA B ASN A 1 72 ? -5.850 -12.421 18.519 0.50 36.78 69 ASN A CA 1
ATOM 599 C C A ASN A 1 72 ? -6.831 -12.433 17.416 0.50 36.29 69 ASN A C 1
ATOM 600 C C B ASN A 1 72 ? -6.796 -12.158 17.343 0.50 36.61 69 ASN A C 1
ATOM 601 O O A ASN A 1 72 ? -7.975 -12.084 17.708 0.50 36.16 69 ASN A O 1
ATOM 602 O O B ASN A 1 72 ? -7.828 -11.506 17.501 0.50 36.53 69 ASN A O 1
ATOM 611 N N . GLU A 1 73 ? -6.429 -12.654 16.163 1.00 36.30 70 GLU A N 1
ATOM 612 C CA . GLU A 1 73 ? -7.273 -12.486 14.972 1.00 36.25 70 GLU A CA 1
ATOM 613 C C . GLU A 1 73 ? -7.708 -13.821 14.372 1.00 36.06 70 GLU A C 1
ATOM 614 O O . GLU A 1 73 ? -7.389 -14.887 14.901 1.00 36.07 70 GLU A O 1
ATOM 620 N N . LEU A 1 74 ? -8.421 -13.744 13.252 1.00 35.60 71 LEU A N 1
ATOM 621 C CA . LEU A 1 74 ? -8.944 -14.912 12.562 1.00 35.46 71 LEU A CA 1
ATOM 622 C C . LEU A 1 74 ? -8.377 -15.032 11.134 1.00 35.22 71 LEU A C 1
ATOM 623 O O . LEU A 1 74 ? -8.965 -14.498 10.183 1.00 35.54 71 LEU A O 1
ATOM 628 N N . PRO A 1 75 ? -7.240 -15.746 10.968 1.00 34.78 72 PRO A N 1
ATOM 629 C CA . PRO A 1 75 ? -6.439 -16.438 11.979 1.00 34.33 72 PRO A CA 1
ATOM 630 C C . PRO A 1 75 ? -5.424 -15.515 12.673 1.00 34.09 72 PRO A C 1
ATOM 631 O O . PRO A 1 75 ? -5.231 -14.378 12.224 1.00 33.79 72 PRO A O 1
ATOM 635 N N . PRO A 1 76 ? -4.783 -15.990 13.769 1.00 33.80 73 PRO A N 1
ATOM 636 C CA . PRO A 1 76 ? -3.827 -15.130 14.466 1.00 33.55 73 PRO A CA 1
ATOM 637 C C . PRO A 1 76 ? -2.712 -14.631 13.546 1.00 33.27 73 PRO A C 1
ATOM 638 O O . PRO A 1 76 ? -2.342 -15.291 12.580 1.00 32.71 73 PRO A O 1
ATOM 642 N N . ARG A 1 77 ? -2.210 -13.448 13.856 1.00 33.41 74 ARG A N 1
ATOM 643 C CA . ARG A 1 77 ? -1.179 -12.817 13.069 1.00 33.78 74 ARG A CA 1
ATOM 644 C C . ARG A 1 77 ? -0.059 -12.443 14.037 1.00 33.19 74 ARG A C 1
ATOM 645 O O . ARG A 1 77 ? -0.322 -11.946 15.132 1.00 33.30 74 ARG A O 1
ATOM 653 N N . VAL A 1 78 ? 1.179 -12.741 13.647 1.00 32.59 75 VAL A N 1
ATOM 654 C CA . VAL A 1 78 ? 2.346 -12.515 14.507 1.00 32.00 75 VAL A CA 1
ATOM 655 C C . VAL A 1 78 ? 3.266 -11.484 13.856 1.00 31.63 75 VAL A C 1
ATOM 656 O O . VAL A 1 78 ? 3.717 -11.691 12.728 1.00 31.71 75 VAL A O 1
ATOM 660 N N A GLU A 1 79 ? 3.543 -10.390 14.561 0.40 31.26 76 GLU A N 1
ATOM 661 N N B GLU A 1 79 ? 3.503 -10.381 14.572 0.60 31.56 76 GLU A N 1
ATOM 662 C CA A GLU A 1 79 ? 4.383 -9.322 14.015 0.40 30.88 76 GLU A CA 1
ATOM 663 C CA B GLU A 1 79 ? 4.366 -9.275 14.134 0.60 31.63 76 GLU A CA 1
ATOM 664 C C A GLU A 1 79 ? 5.695 -9.142 14.786 0.40 30.65 76 GLU A C 1
ATOM 665 C C B GLU A 1 79 ? 5.734 -9.310 14.824 0.60 31.03 76 GLU A C 1
ATOM 666 O O A GLU A 1 79 ? 5.707 -9.013 16.018 0.40 30.45 76 GLU A O 1
ATOM 667 O O B GLU A 1 79 ? 5.821 -9.471 16.050 0.60 30.82 76 GLU A O 1
ATOM 678 N N . TYR A 1 80 ? 6.794 -9.134 14.036 1.00 30.40 77 TYR A N 1
ATOM 679 C CA . TYR A 1 80 ? 8.139 -8.915 14.586 1.00 29.49 77 TYR A CA 1
ATOM 680 C C . TYR A 1 80 ? 8.607 -7.468 14.387 1.00 28.91 77 TYR A C 1
ATOM 681 O O . TYR A 1 80 ? 8.452 -6.889 13.317 1.00 28.84 77 TYR A O 1
ATOM 690 N N . THR A 1 81 ? 9.166 -6.889 15.440 1.00 28.48 78 THR A N 1
ATOM 691 C CA . THR A 1 81 ? 9.737 -5.547 15.398 1.00 27.97 78 THR A CA 1
ATOM 692 C C . THR A 1 81 ? 11.061 -5.519 16.175 1.00 27.76 78 THR A C 1
ATOM 693 O O . THR A 1 81 ? 11.381 -6.478 16.895 1.00 27.14 78 THR A O 1
ATOM 697 N N . LEU A 1 82 ? 11.825 -4.431 16.020 1.00 26.61 79 LEU A N 1
ATOM 698 C CA . LEU A 1 82 ? 12.979 -4.182 16.879 1.00 26.40 79 LEU A CA 1
ATOM 699 C C . LEU A 1 82 ? 12.506 -3.564 18.192 1.00 26.16 79 LEU A C 1
ATOM 700 O O . LEU A 1 82 ? 11.611 -2.720 18.197 1.00 26.37 79 LEU A O 1
ATOM 705 N N . THR A 1 83 ? 13.114 -3.974 19.303 1.00 25.93 80 THR A N 1
ATOM 706 C CA . THR A 1 83 ? 12.904 -3.296 20.584 1.00 25.89 80 THR A CA 1
ATOM 707 C C . THR A 1 83 ? 13.614 -1.934 20.582 1.00 26.01 80 THR A C 1
ATOM 708 O O . THR A 1 83 ? 14.344 -1.631 19.634 1.00 25.82 80 THR A O 1
ATOM 712 N N . PRO A 1 84 ? 13.377 -1.089 21.611 1.00 26.08 81 PRO A N 1
ATOM 713 C CA . PRO A 1 84 ? 14.223 0.101 21.791 1.00 25.92 81 PRO A CA 1
ATOM 714 C C . PRO A 1 84 ? 15.728 -0.195 21.812 1.00 25.80 81 PRO A C 1
ATOM 715 O O . PRO A 1 84 ? 16.489 0.510 21.158 1.00 26.16 81 PRO A O 1
ATOM 719 N N . GLU A 1 85 ? 16.155 -1.236 22.527 1.00 25.63 82 GLU A N 1
ATOM 720 C CA . GLU A 1 85 ? 17.563 -1.665 22.481 1.00 25.40 82 GLU A CA 1
ATOM 721 C C . GLU A 1 85 ? 17.950 -2.202 21.106 1.00 24.60 82 GLU A C 1
ATOM 722 O O . GLU A 1 85 ? 19.097 -2.071 20.694 1.00 24.20 82 GLU A O 1
ATOM 728 N N . GLY A 1 86 ? 16.987 -2.796 20.403 1.00 23.97 83 GLY A N 1
ATOM 729 C CA . GLY A 1 86 ? 17.175 -3.243 19.020 1.00 23.20 83 GLY A CA 1
ATOM 730 C C . GLY A 1 86 ? 17.522 -2.080 18.098 1.00 23.04 83 GLY A C 1
ATOM 731 O O . GLY A 1 86 ? 18.495 -2.134 17.346 1.00 22.47 83 GLY A O 1
ATOM 732 N N . TYR A 1 87 ? 16.717 -1.026 18.162 1.00 22.93 84 TYR A N 1
ATOM 733 C CA . TYR A 1 87 ? 16.993 0.220 17.461 1.00 23.19 84 TYR A CA 1
ATOM 734 C C . TYR A 1 87 ? 18.320 0.872 17.872 1.00 22.61 84 TYR A C 1
ATOM 735 O O . TYR A 1 87 ? 19.044 1.390 17.024 1.00 23.16 84 TYR A O 1
ATOM 744 N N . ALA A 1 88 ? 18.632 0.860 19.165 1.00 21.98 85 ALA A N 1
ATOM 745 C CA . ALA A 1 88 ? 19.889 1.421 19.643 1.00 21.53 85 ALA A CA 1
ATOM 746 C C . ALA A 1 88 ? 21.101 0.676 19.065 1.00 21.40 85 ALA A C 1
ATOM 747 O O . ALA A 1 88 ? 22.071 1.315 18.677 1.00 21.46 85 ALA A O 1
ATOM 749 N N . LEU A 1 89 ? 21.032 -0.661 18.989 1.00 21.16 86 LEU A N 1
ATOM 750 C CA . LEU A 1 89 ? 22.138 -1.457 18.424 1.00 20.62 86 LEU A CA 1
ATOM 751 C C . LEU A 1 89 ? 22.235 -1.255 16.916 1.00 21.21 86 LEU A C 1
ATOM 752 O O . LEU A 1 89 ? 23.333 -1.143 16.359 1.00 20.95 86 LEU A O 1
ATOM 757 N N . TYR A 1 90 ? 21.079 -1.181 16.258 1.00 21.99 87 TYR A N 1
ATOM 758 C CA . TYR A 1 90 ? 21.044 -0.820 14.853 1.00 22.48 87 TYR A CA 1
ATOM 759 C C . TYR A 1 90 ? 21.838 0.460 14.583 1.00 22.82 87 TYR A C 1
ATOM 760 O O . TYR A 1 90 ? 22.629 0.500 13.652 1.00 23.50 87 TYR A O 1
ATOM 769 N N . ASP A 1 91 ? 21.619 1.492 15.398 1.00 23.51 88 ASP A N 1
ATOM 770 C CA . ASP A 1 91 ? 22.320 2.782 15.288 1.00 23.88 88 ASP A CA 1
ATOM 771 C C . ASP A 1 91 ? 23.828 2.709 15.535 1.00 22.97 88 ASP A C 1
ATOM 772 O O . ASP A 1 91 ? 24.600 3.359 14.827 1.00 22.99 88 ASP A O 1
ATOM 777 N N . ALA A 1 92 ? 24.237 1.943 16.549 1.00 22.31 89 ALA A N 1
ATOM 778 C CA . ALA A 1 92 ? 25.663 1.701 16.839 1.00 21.30 89 ALA A CA 1
ATOM 779 C C . ALA A 1 92 ? 26.339 0.984 15.681 1.00 20.92 89 ALA A C 1
ATOM 780 O O . ALA A 1 92 ? 27.453 1.331 15.297 1.00 20.93 89 ALA A O 1
ATOM 782 N N . LEU A 1 93 ? 25.665 -0.024 15.133 1.00 20.78 90 LEU A N 1
ATOM 783 C CA . LEU A 1 93 ? 26.190 -0.751 13.972 1.00 20.41 90 LEU A CA 1
ATOM 784 C C . LEU A 1 93 ? 26.260 0.097 12.701 1.00 20.51 90 LEU A C 1
ATOM 785 O O . LEU A 1 93 ? 27.201 -0.059 11.906 1.00 19.77 90 LEU A O 1
ATOM 790 N N . SER A 1 94 ? 25.275 0.983 12.510 1.00 20.42 91 SER A N 1
ATOM 791 C CA . SER A 1 94 ? 25.276 1.907 11.360 1.00 20.69 91 SER A CA 1
ATOM 792 C C . SER A 1 94 ? 26.420 2.899 11.436 1.00 20.25 91 SER A C 1
ATOM 793 O O . SER A 1 94 ? 26.996 3.234 10.415 1.00 20.09 91 SER A O 1
ATOM 796 N N . SER A 1 95 ? 26.739 3.363 12.642 1.00 20.57 92 SER A N 1
ATOM 797 C CA . SER A 1 95 ? 27.909 4.234 12.874 1.00 20.96 92 SER A CA 1
ATOM 798 C C . SER A 1 95 ? 29.234 3.563 12.509 1.00 21.05 92 SER A C 1
ATOM 799 O O . SER A 1 95 ? 30.068 4.184 11.867 1.00 21.63 92 SER A O 1
ATOM 802 N N . LEU A 1 96 ? 29.420 2.308 12.925 1.00 20.99 93 LEU A N 1
ATOM 803 C CA . LEU A 1 96 ? 30.572 1.490 12.530 1.00 21.67 93 LEU A CA 1
ATOM 804 C C . LEU A 1 96 ? 30.600 1.240 11.032 1.00 21.60 93 LEU A C 1
ATOM 805 O O . LEU A 1 96 ? 31.653 1.288 10.382 1.00 21.50 93 LEU A O 1
ATOM 810 N N . CYS A 1 97 ? 29.429 0.930 10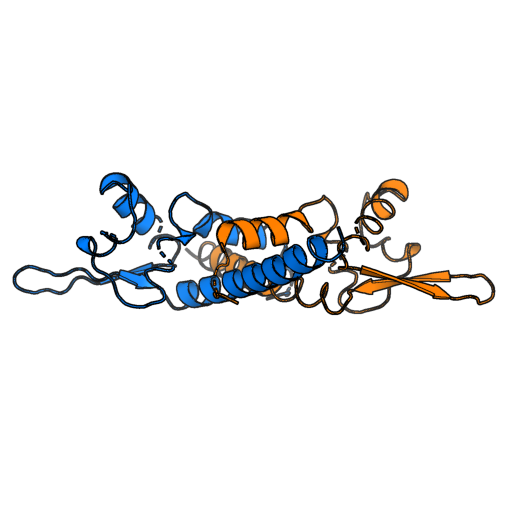.489 1.00 21.43 94 CYS A N 1
ATOM 811 C CA . CYS A 1 97 ? 29.312 0.742 9.069 1.00 20.91 94 CYS A CA 1
ATOM 812 C C . CYS A 1 97 ? 29.799 1.997 8.347 1.00 20.62 94 CYS A C 1
ATOM 813 O O . CYS A 1 97 ? 30.558 1.906 7.405 1.00 20.03 94 CYS A O 1
ATOM 816 N N . HIS A 1 98 ? 29.349 3.161 8.814 1.00 21.14 95 HIS A N 1
ATOM 817 C CA . HIS A 1 98 ? 29.681 4.443 8.213 1.00 22.16 95 HIS A CA 1
ATOM 818 C C . HIS A 1 98 ? 31.193 4.685 8.324 1.00 21.92 95 HIS A C 1
ATOM 819 O O . HIS A 1 98 ? 31.842 5.066 7.357 1.00 22.36 95 HIS A O 1
ATOM 826 N N . TRP A 1 99 ? 31.760 4.420 9.495 1.00 21.40 96 TRP A N 1
ATOM 827 C CA . TRP A 1 99 ? 33.203 4.449 9.645 1.00 20.97 96 TRP A CA 1
ATOM 828 C C . TRP A 1 99 ? 33.951 3.562 8.623 1.00 21.59 96 TRP A C 1
ATOM 829 O O . TRP A 1 99 ? 34.879 4.036 7.940 1.00 21.07 96 TRP A O 1
ATOM 840 N N . GLY A 1 100 ? 33.577 2.285 8.536 1.00 21.77 97 GLY A N 1
ATOM 841 C CA . GLY A 1 100 ? 34.264 1.358 7.631 1.00 22.95 97 GLY A CA 1
ATOM 842 C C . GLY A 1 100 ? 34.130 1.703 6.155 1.00 24.28 97 GLY A C 1
ATOM 843 O O . GLY A 1 100 ? 34.999 1.402 5.356 1.00 25.30 97 GLY A O 1
ATOM 844 N N . GLU A 1 101 ? 33.022 2.328 5.792 1.00 25.46 98 GLU A N 1
ATOM 845 C CA . GLU A 1 101 ? 32.769 2.795 4.436 1.00 26.72 98 GLU A CA 1
ATOM 846 C C . GLU A 1 101 ? 33.736 3.934 4.090 1.00 25.82 98 GLU A C 1
ATOM 847 O O . GLU A 1 101 ? 34.383 3.915 3.055 1.00 25.57 98 GLU A O 1
ATOM 853 N N . THR A 1 102 ? 33.829 4.922 4.973 1.00 25.69 99 THR A N 1
ATOM 854 C CA . THR A 1 102 ? 34.738 6.045 4.783 1.00 25.72 99 THR A CA 1
ATOM 855 C C . THR A 1 102 ? 36.192 5.568 4.675 1.00 25.34 99 THR A C 1
ATOM 856 O O . THR A 1 102 ? 36.905 5.923 3.745 1.00 25.09 99 THR A O 1
ATOM 860 N N . PHE A 1 103 ? 36.597 4.727 5.623 1.00 25.01 100 PHE A N 1
ATOM 861 C CA . PHE A 1 103 ? 37.935 4.158 5.659 1.00 24.81 100 PHE A CA 1
ATOM 862 C C . PHE A 1 103 ? 38.280 3.348 4.410 1.00 25.07 100 PHE A C 1
ATOM 863 O O . PHE A 1 103 ? 39.347 3.546 3.827 1.00 24.87 100 PHE A O 1
ATOM 871 N N . ALA A 1 104 ? 37.382 2.453 3.987 1.00 24.99 101 ALA A N 1
ATOM 872 C CA . ALA A 1 104 ? 37.629 1.646 2.787 1.00 25.51 101 ALA A CA 1
ATOM 873 C C . ALA A 1 104 ? 37.782 2.490 1.526 1.00 26.09 101 ALA A C 1
ATOM 874 O O . ALA A 1 104 ? 38.564 2.156 0.641 1.00 26.01 101 ALA A O 1
ATOM 876 N N . GLN A 1 105 ? 37.026 3.574 1.449 1.00 27.72 102 GLN A N 1
ATOM 877 C CA . GLN A 1 105 ? 37.122 4.487 0.317 1.00 29.45 102 GLN A CA 1
ATOM 878 C C . GLN A 1 105 ? 38.432 5.278 0.291 1.00 30.39 102 GLN A C 1
ATOM 879 O O . GLN A 1 105 ? 38.986 5.519 -0.777 1.00 30.70 102 GLN A O 1
ATOM 885 N N . LYS A 1 106 ? 38.920 5.674 1.461 1.00 32.03 103 LYS A N 1
ATOM 886 C CA . LYS A 1 106 ? 40.231 6.292 1.580 1.00 33.58 103 LYS A CA 1
ATOM 887 C C . LYS A 1 106 ? 41.322 5.336 1.095 1.00 34.49 103 LYS A C 1
ATOM 888 O O . LYS A 1 106 ? 42.228 5.750 0.359 1.00 34.09 103 LYS A O 1
ATOM 894 N N . LYS A 1 107 ? 41.237 4.068 1.511 1.00 35.47 104 LYS A N 1
ATOM 895 C CA . LYS A 1 107 ? 42.218 3.053 1.115 1.00 37.07 104 LYS A CA 1
ATOM 896 C C . LYS A 1 107 ? 42.245 2.855 -0.393 1.00 37.45 104 LYS A C 1
ATOM 897 O O . LYS A 1 107 ? 43.316 2.749 -0.985 1.00 37.80 104 LYS A O 1
ATOM 903 N N . ALA A 1 108 ? 41.066 2.805 -1.006 1.00 38.09 105 ALA A N 1
ATOM 904 C CA . ALA A 1 108 ? 40.952 2.629 -2.449 1.00 38.85 105 ALA A CA 1
ATOM 905 C C . ALA A 1 108 ? 41.557 3.829 -3.192 1.00 39.50 105 ALA A C 1
ATOM 906 O O . ALA A 1 108 ? 42.295 3.663 -4.169 1.00 39.52 105 ALA A O 1
ATOM 908 N N A ARG A 1 109 ? 41.255 5.027 -2.696 0.50 39.88 106 ARG A N 1
ATOM 909 N N B ARG A 1 109 ? 41.235 5.027 -2.707 0.50 39.78 106 ARG A N 1
ATOM 910 C CA A ARG A 1 109 ? 41.726 6.283 -3.276 0.50 40.46 106 ARG A CA 1
ATOM 911 C CA B ARG A 1 109 ? 41.728 6.288 -3.253 0.50 40.19 106 ARG A CA 1
ATOM 912 C C A ARG A 1 109 ? 43.255 6.435 -3.221 0.50 41.06 106 ARG A C 1
ATOM 913 C C B ARG A 1 109 ? 43.260 6.373 -3.243 0.50 40.94 106 ARG A C 1
ATOM 914 O O A ARG A 1 109 ? 43.864 6.912 -4.179 0.50 40.99 106 ARG A O 1
ATOM 915 O O B ARG A 1 109 ? 43.874 6.741 -4.245 0.50 40.84 106 ARG A O 1
ATOM 930 N N . LEU A 1 110 ? 43.861 6.021 -2.109 1.00 41.62 107 LEU A N 1
ATOM 931 C CA . LEU A 1 110 ? 45.307 6.176 -1.899 1.00 43.11 107 LEU A CA 1
ATOM 932 C C . LEU A 1 110 ? 46.149 4.970 -2.334 1.00 44.39 107 LEU A C 1
ATOM 933 O O . LEU A 1 110 ? 47.382 5.020 -2.286 1.00 45.07 107 LEU A O 1
ATOM 938 N N . ASN A 1 111 ? 45.487 3.900 -2.762 1.00 45.59 108 ASN A N 1
ATOM 939 C CA . ASN A 1 111 ? 46.174 2.703 -3.233 1.00 46.75 108 ASN A CA 1
ATOM 940 C C . ASN A 1 111 ? 46.501 2.773 -4.728 1.00 47.02 108 ASN A C 1
ATOM 941 O O . ASN A 1 111 ? 45.611 2.716 -5.587 1.00 47.53 108 ASN A O 1
ATOM 946 N N . SER B 1 1 ? 26.773 4.673 6.062 1.00 34.63 -2 SER B N 1
ATOM 947 C CA . SER B 1 1 ? 25.772 5.725 5.772 1.00 34.40 -2 SER B CA 1
ATOM 948 C C . SER B 1 1 ? 24.473 5.052 5.411 1.00 34.37 -2 SER B C 1
ATOM 949 O O . SER B 1 1 ? 23.465 5.726 5.183 1.00 34.15 -2 SER B O 1
ATOM 952 N N . ASN B 1 2 ? 24.513 3.721 5.333 1.00 34.17 -1 ASN B N 1
ATOM 953 C CA . ASN B 1 2 ? 23.386 2.929 4.831 1.00 34.09 -1 ASN B CA 1
ATOM 954 C C . ASN B 1 2 ? 22.965 3.259 3.397 1.00 34.54 -1 ASN B C 1
ATOM 955 O O . ASN B 1 2 ? 21.802 3.067 3.030 1.00 34.47 -1 ASN B O 1
ATOM 960 N N . ALA B 1 3 ? 23.906 3.771 2.601 1.00 34.90 0 ALA B N 1
ATOM 961 C CA . ALA B 1 3 ? 23.704 3.935 1.156 1.00 35.74 0 ALA B CA 1
ATOM 962 C C . ALA B 1 3 ? 23.434 2.589 0.487 1.00 36.01 0 ALA B C 1
ATOM 963 O O . ALA B 1 3 ? 23.907 1.556 0.950 1.00 35.56 0 ALA B O 1
ATOM 973 N N . THR B 1 5 ? 24.588 1.131 -1.975 1.00 33.06 2 THR B N 1
ATOM 974 C CA . THR B 1 5 ? 25.716 0.462 -2.602 1.00 30.79 2 THR B CA 1
ATOM 975 C C . THR B 1 5 ? 26.738 -0.105 -1.612 1.00 29.65 2 THR B C 1
ATOM 976 O O . THR B 1 5 ? 27.703 -0.717 -2.026 1.00 29.34 2 THR B O 1
ATOM 980 N N . THR B 1 6 ? 26.538 0.122 -0.315 1.00 28.21 3 THR B N 1
ATOM 981 C CA . THR B 1 6 ? 27.504 -0.309 0.690 1.00 27.16 3 THR B CA 1
ATOM 982 C C . THR B 1 6 ? 27.028 -1.608 1.314 1.00 25.90 3 THR B C 1
ATOM 983 O O . THR B 1 6 ? 25.851 -1.729 1.672 1.00 25.24 3 THR B O 1
ATOM 987 N N A ASP B 1 7 ? 27.937 -2.583 1.399 0.60 25.28 4 ASP B N 1
ATOM 988 N N B ASP B 1 7 ? 27.919 -2.586 1.424 0.40 25.26 4 ASP B N 1
ATOM 989 C CA A ASP B 1 7 ? 27.698 -3.787 2.186 0.60 24.79 4 ASP B CA 1
ATOM 990 C CA B ASP B 1 7 ? 27.559 -3.783 2.159 0.40 24.68 4 ASP B CA 1
ATOM 991 C C A ASP B 1 7 ? 28.066 -3.512 3.633 0.60 24.33 4 ASP B C 1
ATOM 992 C C B ASP B 1 7 ? 28.043 -3.658 3.607 0.40 24.33 4 ASP B C 1
ATOM 993 O O A ASP B 1 7 ? 29.231 -3.240 3.955 0.60 24.02 4 ASP B O 1
ATOM 994 O O B ASP B 1 7 ? 29.243 -3.571 3.891 0.40 24.26 4 ASP B O 1
ATOM 1003 N N . LYS B 1 8 ? 27.054 -3.568 4.491 1.00 23.88 5 LYS B N 1
ATOM 1004 C CA . LYS B 1 8 ? 27.208 -3.262 5.888 1.00 23.58 5 LYS B CA 1
ATOM 1005 C C . LYS B 1 8 ? 28.091 -4.268 6.631 1.00 22.86 5 LYS B C 1
ATOM 1006 O O . LYS B 1 8 ? 28.944 -3.864 7.430 1.00 22.01 5 LYS B O 1
ATOM 1012 N N . GLN B 1 9 ? 27.891 -5.560 6.364 1.00 22.16 6 GLN B N 1
ATOM 1013 C CA . GLN B 1 9 ? 28.688 -6.614 7.001 1.00 22.01 6 GLN B CA 1
ATOM 1014 C C . GLN B 1 9 ? 30.177 -6.382 6.770 1.00 21.32 6 GLN B C 1
ATOM 1015 O O . GLN B 1 9 ? 30.952 -6.370 7.724 1.00 20.92 6 GLN B O 1
ATOM 1021 N N . THR B 1 10 ? 30.560 -6.194 5.505 1.00 20.74 7 THR B N 1
ATOM 1022 C CA . THR B 1 10 ? 31.956 -5.910 5.149 1.00 20.07 7 THR B CA 1
ATOM 1023 C C . THR B 1 10 ? 32.428 -4.624 5.815 1.00 19.35 7 THR B C 1
ATOM 1024 O O . THR B 1 10 ? 33.529 -4.599 6.312 1.00 18.76 7 THR B O 1
ATOM 1028 N N . SER B 1 11 ? 31.593 -3.575 5.848 1.00 18.91 8 SER B N 1
ATOM 1029 C CA . SER B 1 11 ? 32.006 -2.306 6.462 1.00 19.60 8 SER B CA 1
ATOM 1030 C C . SER B 1 11 ? 32.231 -2.410 7.946 1.00 18.71 8 SER B C 1
ATOM 1031 O O . SER B 1 11 ? 33.184 -1.831 8.449 1.00 19.30 8 SER B O 1
ATOM 1034 N N . ILE B 1 12 ? 31.356 -3.148 8.630 1.00 18.55 9 ILE B N 1
ATOM 1035 C CA . ILE B 1 12 ? 31.487 -3.392 10.063 1.00 17.90 9 ILE B CA 1
ATOM 1036 C C . ILE B 1 12 ? 32.753 -4.208 10.372 1.00 17.99 9 ILE B C 1
ATOM 1037 O O . ILE B 1 12 ? 33.525 -3.850 11.256 1.00 17.84 9 ILE B O 1
ATOM 1042 N N . ASN B 1 13 ? 32.972 -5.286 9.631 1.00 17.98 10 ASN B N 1
ATOM 1043 C CA . ASN B 1 13 ? 34.163 -6.091 9.828 1.00 18.62 10 ASN B CA 1
ATOM 1044 C C . ASN B 1 13 ? 35.448 -5.276 9.606 1.00 19.35 10 ASN B C 1
ATOM 1045 O O . ASN B 1 13 ? 36.407 -5.440 10.344 1.00 20.11 10 ASN B O 1
ATOM 1050 N N . LEU B 1 14 ? 35.449 -4.376 8.623 1.00 19.70 11 LEU B N 1
ATOM 1051 C CA . LEU B 1 14 ? 36.622 -3.545 8.345 1.00 20.67 11 LEU B CA 1
ATOM 1052 C C . LEU B 1 14 ? 36.919 -2.605 9.510 1.00 20.69 11 LEU B C 1
ATOM 1053 O O . LEU B 1 14 ? 38.064 -2.461 9.903 1.00 21.48 11 LEU B O 1
ATOM 1058 N N . ALA B 1 15 ? 35.892 -1.957 10.042 1.00 20.63 12 ALA B N 1
ATOM 1059 C CA . ALA B 1 15 ? 36.069 -1.084 11.185 1.00 21.56 12 ALA B CA 1
ATOM 1060 C C . ALA B 1 15 ? 36.643 -1.876 12.356 1.00 22.27 12 ALA B C 1
ATOM 1061 O O . ALA B 1 15 ? 37.628 -1.465 12.938 1.00 23.03 12 ALA B O 1
ATOM 1063 N N . LEU B 1 16 ? 36.054 -3.028 12.671 1.00 22.89 13 LEU B N 1
ATOM 1064 C CA . LEU B 1 16 ? 36.524 -3.852 13.785 1.00 23.61 13 LEU B CA 1
ATOM 1065 C C . LEU B 1 16 ? 37.963 -4.344 13.615 1.00 24.09 13 LEU B C 1
ATOM 1066 O O . LEU B 1 16 ? 38.678 -4.445 14.586 1.00 24.13 13 LEU B O 1
ATOM 1071 N N . SER B 1 17 ? 38.375 -4.624 12.381 1.00 24.84 14 SER B N 1
ATOM 1072 C CA . SER B 1 17 ? 39.719 -5.113 12.094 1.00 25.67 14 SER B CA 1
ATOM 1073 C C . SER B 1 17 ? 40.814 -4.109 12.450 1.00 25.73 14 SER B C 1
ATOM 1074 O O . SER B 1 17 ? 41.929 -4.511 12.780 1.00 25.45 14 SER B O 1
ATOM 1077 N N . THR B 1 18 ? 40.495 -2.814 12.367 1.00 25.97 15 THR B N 1
ATOM 1078 C CA . THR B 1 18 ? 41.453 -1.760 12.672 1.00 25.85 15 THR B CA 1
ATOM 1079 C C . THR B 1 18 ? 41.757 -1.646 14.165 1.00 26.97 15 THR B C 1
ATOM 1080 O O . THR B 1 18 ? 42.808 -1.125 14.541 1.00 27.65 15 THR B O 1
ATOM 1084 N N . ILE B 1 19 ? 40.848 -2.104 15.021 1.00 27.87 16 ILE B N 1
ATOM 1085 C CA . ILE B 1 19 ? 41.107 -2.056 16.462 1.00 28.88 16 ILE B CA 1
ATOM 1086 C C . ILE B 1 19 ? 41.152 -3.404 17.179 1.00 29.71 16 ILE B C 1
ATOM 1087 O O . ILE B 1 19 ? 41.320 -3.442 18.410 1.00 29.96 16 ILE B O 1
ATOM 1092 N N A ASN B 1 20 ? 41.017 -4.504 16.442 0.50 29.92 17 ASN B N 1
ATOM 1093 N N B ASN B 1 20 ? 40.999 -4.488 16.414 0.50 29.93 17 ASN B N 1
ATOM 1094 C CA A ASN B 1 20 ? 41.025 -5.814 17.089 0.50 30.51 17 ASN B CA 1
ATOM 1095 C CA B ASN B 1 20 ? 41.036 -5.853 16.947 0.50 30.53 17 ASN B CA 1
ATOM 1096 C C A ASN B 1 20 ? 42.437 -6.246 17.501 0.50 30.69 17 ASN B C 1
ATOM 1097 C C B ASN B 1 20 ? 42.417 -6.235 17.473 0.50 30.71 17 ASN B C 1
ATOM 1098 O O A ASN B 1 20 ? 42.601 -7.082 18.390 0.50 30.80 17 ASN B O 1
ATOM 1099 O O B ASN B 1 20 ? 42.540 -7.020 18.412 0.50 30.82 17 ASN B O 1
ATOM 1108 N N . GLY B 1 21 ? 43.450 -5.667 16.862 1.00 30.87 18 GLY B N 1
ATOM 1109 C CA . GLY B 1 21 ? 44.830 -5.893 17.277 1.00 31.79 18 GLY B CA 1
ATOM 1110 C C . GLY B 1 21 ? 44.987 -5.668 18.775 1.00 32.23 18 GLY B C 1
ATOM 1111 O O . GLY B 1 21 ? 44.464 -4.676 19.317 1.00 32.46 18 GLY B O 1
ATOM 1112 N N . LYS B 1 22 ? 45.656 -6.616 19.441 1.00 31.73 19 LYS B N 1
ATOM 1113 C CA . LYS B 1 22 ? 45.925 -6.555 20.876 1.00 31.50 19 LYS B CA 1
ATOM 1114 C C . LYS B 1 22 ? 46.475 -5.172 21.265 1.00 30.21 19 LYS B C 1
ATOM 1115 O O . LYS B 1 22 ? 47.284 -4.591 20.531 1.00 30.12 19 LYS B O 1
ATOM 1121 N N . TRP B 1 23 ? 45.983 -4.657 22.393 1.00 28.52 20 TRP B N 1
ATOM 1122 C CA . TRP B 1 23 ? 46.350 -3.336 22.962 1.00 27.91 20 TRP B CA 1
ATOM 1123 C C . TRP B 1 23 ? 45.610 -2.119 22.376 1.00 27.10 20 TRP B C 1
ATOM 1124 O O . TRP B 1 23 ? 45.471 -1.116 23.069 1.00 26.47 20 TRP B O 1
ATOM 1135 N N . LYS B 1 24 ? 45.143 -2.215 21.128 1.00 26.61 21 LYS B N 1
ATOM 1136 C CA . LYS B 1 24 ? 44.586 -1.052 20.410 1.00 26.42 21 LYS B CA 1
ATOM 1137 C C . LYS B 1 24 ? 43.378 -0.392 21.072 1.00 26.34 21 LYS B C 1
ATOM 1138 O O . LYS B 1 24 ? 43.303 0.831 21.101 1.00 26.43 21 LYS B O 1
ATOM 1144 N N . LEU B 1 25 ? 42.439 -1.172 21.607 1.00 26.25 22 LEU B N 1
ATOM 1145 C CA . LEU B 1 25 ? 41.317 -0.563 22.330 1.00 26.38 22 LEU B CA 1
ATOM 1146 C C . LEU B 1 25 ? 41.816 0.202 23.527 1.00 25.88 22 LEU B C 1
ATOM 1147 O O . LEU B 1 25 ? 41.355 1.289 23.798 1.00 25.45 22 LEU B O 1
ATOM 1152 N N . SER B 1 26 ? 42.747 -0.395 24.262 1.00 26.20 23 SER B N 1
ATOM 1153 C CA . SER B 1 26 ? 43.344 0.265 25.411 1.00 26.58 23 SER B CA 1
ATOM 1154 C C . SER B 1 26 ? 44.124 1.525 25.027 1.00 26.59 23 SER B C 1
ATOM 1155 O O . SER B 1 26 ? 43.999 2.544 25.698 1.00 26.74 23 SER B O 1
ATOM 1158 N N . LEU B 1 27 ? 44.906 1.471 23.953 1.00 27.12 24 LEU B N 1
ATOM 1159 C CA . LEU B 1 27 ? 45.615 2.669 23.471 1.00 28.45 24 LEU B CA 1
ATOM 1160 C C . LEU B 1 27 ? 44.634 3.796 23.151 1.00 29.76 24 LEU B C 1
ATOM 1161 O O . LEU B 1 27 ? 44.774 4.912 23.641 1.00 29.30 24 LEU B O 1
ATOM 1174 N N . ASP B 1 29 ? 41.654 4.235 24.207 1.00 32.01 26 ASP B N 1
ATOM 1175 C CA . ASP B 1 29 ? 41.131 4.751 25.485 1.00 31.84 26 ASP B CA 1
ATOM 1176 C C . ASP B 1 29 ? 42.077 5.724 26.196 1.00 31.24 26 ASP B C 1
ATOM 1177 O O . ASP B 1 29 ? 41.613 6.709 26.762 1.00 30.98 26 ASP B O 1
ATOM 1182 N N . GLU B 1 30 ? 43.384 5.432 26.188 1.00 30.49 27 GLU B N 1
ATOM 1183 C CA . GLU B 1 30 ? 44.387 6.313 26.823 1.00 29.90 27 GLU B CA 1
ATOM 1184 C C . GLU B 1 30 ? 44.515 7.625 26.075 1.00 29.01 27 GLU B C 1
ATOM 1185 O O . GLU B 1 30 ? 44.801 8.648 26.670 1.00 28.66 27 GLU B O 1
ATOM 1191 N N . LEU B 1 31 ? 44.289 7.589 24.767 1.00 28.12 28 LEU B N 1
ATOM 1192 C CA . LEU B 1 31 ? 44.445 8.778 23.943 1.00 27.77 28 LEU B CA 1
ATOM 1193 C C . LEU B 1 31 ? 43.230 9.715 23.920 1.00 27.90 28 LEU B C 1
ATOM 1194 O O . LEU B 1 31 ? 43.354 10.865 23.505 1.00 27.44 28 LEU B O 1
ATOM 1199 N N . PHE B 1 32 ? 42.068 9.219 24.349 1.00 28.42 29 PHE B N 1
ATOM 1200 C CA . PHE B 1 32 ? 40.811 9.982 24.288 1.00 29.28 29 PHE B CA 1
ATOM 1201 C C . PHE B 1 32 ? 40.870 11.395 24.916 1.00 30.35 29 PHE B C 1
ATOM 1202 O O . PHE B 1 32 ? 40.542 12.389 24.250 1.00 30.65 29 PHE B O 1
ATOM 1210 N N . GLN B 1 33 ? 41.282 11.489 26.182 1.00 31.44 30 GLN B N 1
ATOM 1211 C CA . GLN B 1 33 ? 41.336 12.795 26.869 1.00 32.65 30 GLN B CA 1
ATOM 1212 C C . GLN B 1 33 ? 42.353 13.788 26.277 1.00 32.82 30 GLN B C 1
ATOM 1213 O O . GLN B 1 33 ? 42.237 15.011 26.454 1.00 33.06 30 GLN B O 1
ATOM 1219 N N . GLY B 1 34 ? 43.332 13.263 25.556 1.00 32.55 31 GLY B N 1
ATOM 1220 C CA . GLY B 1 34 ? 44.198 14.104 24.762 1.00 32.53 31 GLY B CA 1
ATOM 1221 C C . GLY B 1 34 ? 45.610 13.587 24.703 1.00 32.43 31 GLY B C 1
ATOM 1222 O O . GLY B 1 34 ? 45.854 12.385 24.820 1.00 32.24 31 GLY B O 1
ATOM 1223 N N . THR B 1 35 ? 46.543 14.517 24.543 1.00 32.26 32 THR B N 1
ATOM 1224 C CA . THR B 1 35 ? 47.910 14.169 24.203 1.00 32.13 32 THR B CA 1
ATOM 1225 C C . THR B 1 35 ? 48.628 13.275 25.212 1.00 31.54 32 THR B C 1
ATOM 1226 O O . THR B 1 35 ? 48.550 13.475 26.429 0.50 31.01 32 THR B O 1
ATOM 1230 N N . LYS B 1 36 ? 49.298 12.262 24.671 1.00 31.12 33 LYS B N 1
ATOM 1231 C CA . LYS B 1 36 ? 50.095 11.353 25.473 1.00 30.94 33 LYS B CA 1
ATOM 1232 C C . LYS B 1 36 ? 51.500 11.150 24.922 1.00 30.75 33 LYS B C 1
ATOM 1233 O O . LYS B 1 36 ? 51.705 11.040 23.707 1.00 30.22 33 LYS B O 1
ATOM 1239 N N A ARG B 1 37 ? 52.472 11.114 25.831 0.35 30.89 34 ARG B N 1
ATOM 1240 N N B ARG B 1 37 ? 52.463 11.108 25.836 0.35 30.85 34 ARG B N 1
ATOM 1241 N N C ARG B 1 37 ? 52.462 11.115 25.837 0.30 30.74 34 ARG B N 1
ATOM 1242 C CA A ARG B 1 37 ? 53.862 10.825 25.489 0.35 30.99 34 ARG B CA 1
ATOM 1243 C CA B ARG B 1 37 ? 53.849 10.814 25.505 0.35 30.90 34 ARG B CA 1
ATOM 1244 C CA C ARG B 1 37 ? 53.846 10.806 25.515 0.30 30.66 34 ARG B CA 1
ATOM 1245 C C A ARG B 1 37 ? 54.060 9.320 25.629 0.35 30.96 34 ARG B C 1
ATOM 1246 C C B ARG B 1 37 ? 54.060 9.311 25.639 0.35 30.91 34 ARG B C 1
ATOM 1247 C C C ARG B 1 37 ? 54.046 9.302 25.623 0.30 30.80 34 ARG B C 1
ATOM 1248 O O A ARG B 1 37 ? 53.282 8.644 26.306 0.35 30.89 34 ARG B O 1
ATOM 1249 O O B ARG B 1 37 ? 53.292 8.627 26.318 0.35 30.84 34 ARG B O 1
ATOM 1250 O O C ARG B 1 37 ? 53.258 8.608 26.270 0.30 30.74 34 ARG B O 1
ATOM 1272 N N . ASN B 1 38 ? 55.093 8.801 24.978 1.00 31.01 35 ASN B N 1
ATOM 1273 C CA . ASN B 1 38 ? 55.402 7.372 24.996 1.00 31.33 35 ASN B CA 1
ATOM 1274 C C . ASN B 1 38 ? 55.507 6.721 26.396 1.00 31.43 35 ASN B C 1
ATOM 1275 O O . ASN B 1 38 ? 54.979 5.612 26.624 1.00 31.19 35 ASN B O 1
ATOM 1280 N N . GLY B 1 39 ? 56.158 7.428 27.323 1.00 31.57 36 GLY B N 1
ATOM 1281 C CA . GLY B 1 39 ? 56.319 6.984 28.708 1.00 31.98 36 GLY B CA 1
ATOM 1282 C C . GLY B 1 39 ? 55.015 6.865 29.473 1.00 32.56 36 GLY B C 1
ATOM 1283 O O . GLY B 1 39 ? 54.809 5.892 30.206 1.00 32.94 36 GLY B O 1
ATOM 1284 N N . GLU B 1 40 ? 54.136 7.854 29.318 1.00 33.06 37 GLU B N 1
ATOM 1285 C CA . GLU B 1 40 ? 52.796 7.803 29.899 1.00 33.61 37 GLU B CA 1
ATOM 1286 C C . GLU B 1 40 ? 52.022 6.567 29.415 1.00 33.57 37 GLU B C 1
ATOM 1287 O O . GLU B 1 40 ? 51.437 5.864 30.225 1.00 34.22 37 GLU B O 1
ATOM 1293 N N . LEU B 1 41 ? 52.027 6.302 28.108 1.00 33.22 38 LEU B N 1
ATOM 1294 C CA . LEU B 1 41 ? 51.326 5.137 27.542 1.00 33.55 38 LEU B CA 1
ATOM 1295 C C . LEU B 1 41 ? 51.898 3.811 28.065 1.00 34.36 38 LEU B C 1
ATOM 1296 O O . LEU B 1 41 ? 51.168 2.876 28.393 1.00 34.04 38 LEU B O 1
ATOM 1309 N N . ARG B 1 43 ? 53.393 3.309 30.921 1.00 36.43 40 ARG B N 1
ATOM 1310 C CA . ARG B 1 43 ? 53.079 3.148 32.338 1.00 36.10 40 ARG B CA 1
ATOM 1311 C C . ARG B 1 43 ? 51.617 2.819 32.559 1.00 36.19 40 ARG B C 1
ATOM 1312 O O . ARG B 1 43 ? 51.265 2.205 33.563 1.00 36.27 40 ARG B O 1
ATOM 1320 N N . ALA B 1 44 ? 50.773 3.228 31.614 1.00 36.18 41 ALA B N 1
ATOM 1321 C CA . ALA B 1 44 ? 49.330 3.066 31.742 1.00 36.26 41 ALA B CA 1
ATOM 1322 C C . ALA B 1 44 ? 48.873 1.676 31.303 1.00 36.45 41 ALA B C 1
ATOM 1323 O O . ALA B 1 44 ? 47.815 1.197 31.730 1.00 36.82 41 ALA B O 1
ATOM 1325 N N . LEU B 1 45 ? 49.672 1.031 30.462 1.00 36.27 42 LEU B N 1
ATOM 1326 C CA . LEU B 1 45 ? 49.342 -0.288 29.942 1.00 36.38 42 LEU B CA 1
ATOM 1327 C C . LEU B 1 45 ? 50.327 -1.332 30.445 1.00 36.74 42 LEU B C 1
ATOM 1328 O O . LEU B 1 45 ? 51.399 -1.536 29.845 1.00 36.80 42 LEU B O 1
ATOM 1333 N N A ASP B 1 46 ? 49.938 -1.996 31.534 0.50 36.90 43 ASP B N 1
ATOM 1334 N N B ASP B 1 46 ? 49.954 -2.001 31.533 0.50 36.92 43 ASP B N 1
ATOM 1335 C CA A ASP B 1 46 ? 50.747 -3.012 32.209 0.50 37.09 43 ASP B CA 1
ATOM 1336 C CA B ASP B 1 46 ? 50.843 -2.921 32.246 0.50 37.12 43 ASP B CA 1
ATOM 1337 C C A ASP B 1 46 ? 51.123 -4.158 31.288 0.50 36.96 43 ASP B C 1
ATOM 1338 C C B ASP B 1 46 ? 51.147 -4.206 31.475 0.50 36.98 43 ASP B C 1
ATOM 1339 O O A ASP B 1 46 ? 50.252 -4.820 30.719 0.50 37.14 43 ASP B O 1
ATOM 1340 O O B ASP B 1 46 ? 50.251 -5.004 31.191 0.50 37.22 43 ASP B O 1
ATOM 1349 N N . GLY B 1 47 ? 52.423 -4.390 31.144 1.00 36.78 44 GLY B N 1
ATOM 1350 C CA . GLY B 1 47 ? 52.891 -5.543 30.377 1.00 36.43 44 GLY B CA 1
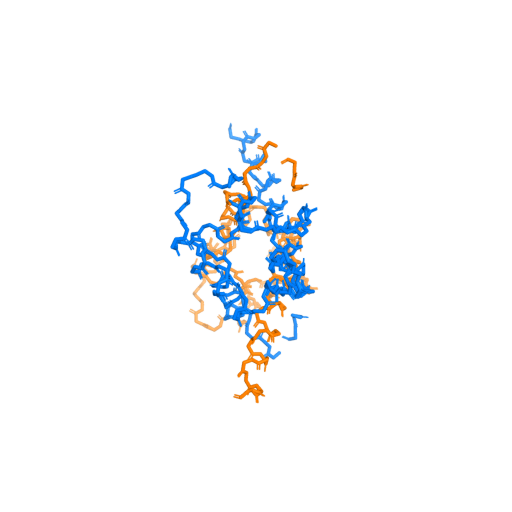ATOM 1351 C C . GLY B 1 47 ? 53.185 -5.276 28.914 1.00 36.15 44 GLY B C 1
ATOM 1352 O O . GLY B 1 47 ? 53.688 -6.161 28.214 1.00 36.42 44 GLY B O 1
ATOM 1353 N N . ILE B 1 48 ? 52.871 -4.074 28.432 1.00 35.59 45 ILE B N 1
ATOM 1354 C CA . ILE B 1 48 ? 53.208 -3.739 27.056 1.00 35.18 45 ILE B CA 1
ATOM 1355 C C . ILE B 1 48 ? 54.718 -3.461 26.984 1.00 35.47 45 ILE B C 1
ATOM 1356 O O . ILE B 1 48 ? 55.272 -2.794 27.854 1.00 35.25 45 ILE B O 1
ATOM 1361 N N . THR B 1 49 ? 55.383 -4.025 25.983 1.00 35.55 46 THR B N 1
ATOM 1362 C CA . THR B 1 49 ? 56.793 -3.741 25.773 1.00 35.82 46 THR B CA 1
ATOM 1363 C C . THR B 1 49 ? 56.913 -2.553 24.822 1.00 35.91 46 THR B C 1
ATOM 1364 O O . THR B 1 49 ? 55.974 -2.244 24.077 1.00 36.20 46 THR B O 1
ATOM 1368 N N . GLN B 1 50 ? 58.051 -1.869 24.864 1.00 35.65 47 GLN B N 1
ATOM 1369 C CA . GLN B 1 50 ? 58.268 -0.721 23.997 1.00 35.38 47 GLN B CA 1
ATOM 1370 C C . GLN B 1 50 ? 58.081 -1.123 22.537 1.00 35.35 47 GLN B C 1
ATOM 1371 O O . GLN B 1 50 ? 57.458 -0.392 21.753 1.00 35.35 47 GLN B O 1
ATOM 1377 N N . ARG B 1 51 ? 58.615 -2.290 22.190 1.00 35.08 48 ARG B N 1
ATOM 1378 C CA . ARG B 1 51 ? 58.480 -2.844 20.852 1.00 35.36 48 ARG B CA 1
ATOM 1379 C C . ARG B 1 51 ? 57.017 -2.890 20.383 1.00 34.27 48 ARG B C 1
ATOM 1380 O O . ARG B 1 51 ? 56.713 -2.396 19.311 1.00 34.37 48 ARG B O 1
ATOM 1388 N N . VAL B 1 52 ? 56.116 -3.483 21.164 1.00 33.70 49 VAL B N 1
ATOM 1389 C CA . VAL B 1 52 ? 54.751 -3.664 20.655 1.00 33.23 49 VAL B CA 1
ATOM 1390 C C . VAL B 1 52 ? 53.912 -2.393 20.796 1.00 32.43 49 VAL B C 1
ATOM 1391 O O . VAL B 1 52 ? 53.004 -2.165 20.012 1.00 32.33 49 VAL B O 1
ATOM 1395 N N . LEU B 1 53 ? 54.264 -1.551 21.760 1.00 31.57 50 LEU B N 1
ATOM 1396 C CA . LEU B 1 53 ? 53.690 -0.224 21.849 1.00 30.70 50 LEU B CA 1
ATOM 1397 C C . LEU B 1 53 ? 53.964 0.564 20.564 1.00 30.26 50 LEU B C 1
ATOM 1398 O O . LEU B 1 53 ? 53.052 1.181 20.002 1.00 30.22 50 LEU B O 1
ATOM 1403 N N . THR B 1 54 ? 55.212 0.534 20.099 1.00 29.50 51 THR B N 1
ATOM 1404 C CA . THR B 1 54 ? 55.582 1.229 18.870 1.00 28.72 51 THR B CA 1
ATOM 1405 C C . THR B 1 54 ? 54.928 0.593 17.630 1.00 28.14 51 THR B C 1
ATOM 1406 O O . THR B 1 54 ? 54.470 1.301 16.735 1.00 27.99 51 THR B O 1
ATOM 1410 N N A ASP B 1 55 ? 54.872 -0.738 17.601 0.50 27.82 52 ASP B N 1
ATOM 1411 N N B ASP B 1 55 ? 54.858 -0.735 17.602 0.50 27.92 52 ASP B N 1
ATOM 1412 C CA A ASP B 1 55 ? 54.204 -1.455 16.516 0.50 27.67 52 ASP B CA 1
ATOM 1413 C CA B ASP B 1 55 ? 54.200 -1.439 16.503 0.50 27.86 52 ASP B CA 1
ATOM 1414 C C A ASP B 1 55 ? 52.714 -1.078 16.394 0.50 27.29 52 ASP B C 1
ATOM 1415 C C B ASP B 1 55 ? 52.701 -1.105 16.387 0.50 27.40 52 ASP B C 1
ATOM 1416 O O A ASP B 1 55 ? 52.253 -0.788 15.297 0.50 27.37 52 ASP B O 1
ATOM 1417 O O B ASP B 1 55 ? 52.218 -0.873 15.286 0.50 27.48 52 ASP B O 1
ATOM 1426 N N . ARG B 1 56 ? 51.981 -1.082 17.511 1.00 26.93 53 ARG B N 1
ATOM 1427 C CA . ARG B 1 56 ? 50.545 -0.707 17.525 1.00 26.75 53 ARG B CA 1
ATOM 1428 C C . ARG B 1 56 ? 50.330 0.724 17.068 1.00 25.74 53 ARG B C 1
ATOM 1429 O O . ARG B 1 56 ? 49.589 0.982 16.120 1.00 26.22 53 ARG B O 1
ATOM 1437 N N . LEU B 1 57 ? 50.998 1.649 17.744 1.00 25.11 54 LEU B N 1
ATOM 1438 C CA . LEU B 1 57 ? 50.925 3.066 17.398 1.00 24.60 54 LEU B CA 1
ATOM 1439 C C . LEU B 1 57 ? 51.193 3.310 15.918 1.00 24.19 54 LEU B C 1
ATOM 1440 O O . LEU B 1 57 ? 50.500 4.118 15.302 1.00 23.59 54 LEU B O 1
ATOM 1445 N N A ARG B 1 58 ? 52.183 2.614 15.357 0.50 24.13 55 ARG B N 1
ATOM 1446 N N B ARG B 1 58 ? 52.186 2.617 15.363 0.50 24.23 55 ARG B N 1
ATOM 1447 C CA A ARG B 1 58 ? 52.497 2.735 13.925 0.50 24.68 55 ARG B CA 1
ATOM 1448 C CA B ARG B 1 58 ? 52.489 2.719 13.935 0.50 24.86 55 ARG B CA 1
ATOM 1449 C C A ARG B 1 58 ? 51.358 2.231 13.032 0.50 24.71 55 ARG B C 1
ATOM 1450 C C B ARG B 1 58 ? 51.304 2.270 13.086 0.50 24.81 55 ARG B C 1
ATOM 1451 O O A ARG B 1 58 ? 51.006 2.884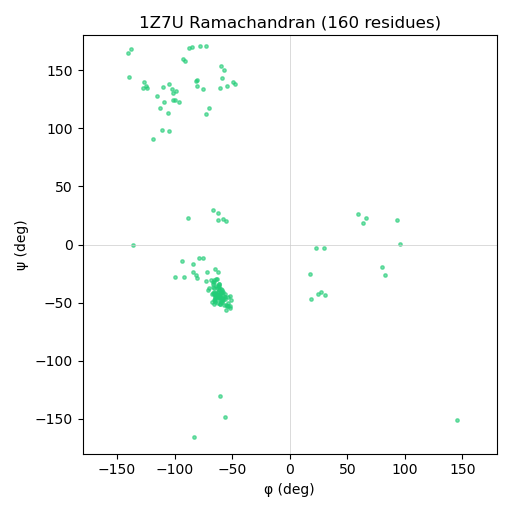 12.054 0.50 24.74 55 ARG B O 1
ATOM 1452 O O B ARG B 1 58 ? 50.872 2.991 12.192 0.50 24.78 55 ARG B O 1
ATOM 1467 N N . GLU B 1 59 ? 50.788 1.080 13.374 1.00 24.94 56 GLU B N 1
ATOM 1468 C CA . GLU B 1 59 ? 49.604 0.559 12.660 1.00 26.04 56 GLU B CA 1
ATOM 1469 C C . GLU B 1 59 ? 48.369 1.464 12.781 1.00 25.58 56 GLU B C 1
ATOM 1470 O O . GLU B 1 59 ? 47.658 1.668 11.810 1.00 25.76 56 GLU B O 1
ATOM 1484 N N . GLU B 1 61 ? 48.456 4.717 13.375 1.00 25.82 58 GLU B N 1
ATOM 1485 C CA . GLU B 1 61 ? 48.799 5.871 12.543 1.00 26.21 58 GLU B CA 1
ATOM 1486 C C . GLU B 1 61 ? 48.584 5.623 11.034 1.00 25.89 58 GLU B C 1
ATOM 1487 O O . GLU B 1 61 ? 48.019 6.476 10.338 1.00 25.73 58 GLU B O 1
ATOM 1493 N N A LYS B 1 62 ? 49.031 4.465 10.545 0.50 25.74 59 LYS B N 1
ATOM 1494 N N B LYS B 1 62 ? 49.037 4.471 10.540 0.50 25.64 59 LYS B N 1
ATOM 1495 C CA A LYS B 1 62 ? 48.832 4.096 9.139 0.50 25.90 59 LYS B CA 1
ATOM 1496 C CA B LYS B 1 62 ? 48.817 4.099 9.139 0.50 25.71 59 LYS B CA 1
ATOM 1497 C C A LYS B 1 62 ? 47.337 3.993 8.799 0.50 25.50 59 LYS B C 1
ATOM 1498 C C B LYS B 1 62 ? 47.322 4.035 8.814 0.50 25.39 59 LYS B C 1
ATOM 1499 O O A LYS B 1 62 ? 46.918 4.369 7.698 0.50 25.66 59 LYS B O 1
ATOM 1500 O O B LYS B 1 62 ? 46.888 4.481 7.746 0.50 25.55 59 LYS B O 1
ATOM 1511 N N . ASP B 1 63 ? 46.543 3.494 9.749 1.00 25.16 60 ASP B N 1
ATOM 1512 C CA . ASP B 1 63 ? 45.089 3.375 9.579 1.00 24.22 60 ASP B CA 1
ATOM 1513 C C . ASP B 1 63 ? 44.345 4.698 9.810 1.00 23.51 60 ASP B C 1
ATOM 1514 O O . ASP B 1 63 ? 43.112 4.709 9.812 1.00 23.10 60 ASP B O 1
ATOM 1519 N N . GLY B 1 64 ? 45.098 5.797 9.996 1.00 22.48 61 GLY B N 1
ATOM 1520 C CA . GLY B 1 64 ? 44.549 7.136 10.244 1.00 21.06 61 GLY B CA 1
ATOM 1521 C C . GLY B 1 64 ? 43.800 7.347 11.552 1.00 20.88 61 GLY B C 1
ATOM 1522 O O . GLY B 1 64 ? 42.987 8.263 11.656 1.00 20.84 61 GLY B O 1
ATOM 1523 N N . LEU B 1 65 ? 44.067 6.512 12.557 1.00 20.26 62 LEU B N 1
ATOM 1524 C CA . LEU B 1 65 ? 43.383 6.625 13.843 1.00 20.35 62 LEU B CA 1
ATOM 1525 C C . LEU B 1 65 ? 44.158 7.506 14.823 1.00 20.36 62 LEU B C 1
ATOM 1526 O O . LEU B 1 65 ? 43.572 8.104 15.729 1.00 19.22 62 LEU B O 1
ATOM 1531 N N . VAL B 1 66 ? 45.477 7.543 14.648 1.00 20.50 63 VAL B N 1
ATOM 1532 C CA . VAL B 1 66 ? 46.368 8.200 15.593 1.00 21.49 63 VAL B CA 1
ATOM 1533 C C . VAL B 1 66 ? 47.217 9.242 14.855 1.00 22.41 63 VAL B C 1
ATOM 1534 O O . VAL B 1 66 ? 47.682 9.003 13.743 1.00 21.81 63 VAL B O 1
ATOM 1538 N N . HIS B 1 67 ? 47.363 10.415 15.462 1.00 24.04 64 HIS B N 1
ATOM 1539 C CA . HIS B 1 67 ? 48.274 11.425 14.954 1.00 25.66 64 HIS B CA 1
ATOM 1540 C C . HIS B 1 67 ? 49.572 11.431 15.769 1.00 26.46 64 HIS B C 1
ATOM 1541 O O . HIS B 1 67 ? 49.537 11.460 17.001 1.00 26.06 64 HIS B O 1
ATOM 1548 N N . ARG B 1 68 ? 50.706 11.396 15.067 1.00 27.79 65 ARG B N 1
ATOM 1549 C CA . ARG B 1 68 ? 52.028 11.476 15.692 1.00 29.15 65 ARG B CA 1
ATOM 1550 C C . ARG B 1 68 ? 52.643 12.844 15.447 1.00 29.76 65 ARG B C 1
ATOM 1551 O O . ARG B 1 68 ? 52.951 13.209 14.319 1.00 29.86 65 ARG B O 1
ATOM 1559 N N . GLU B 1 69 ? 52.801 13.609 16.512 1.00 31.02 66 GLU B N 1
ATOM 1560 C CA . GLU B 1 69 ? 53.311 14.964 16.386 1.00 32.55 66 GLU B CA 1
ATOM 1561 C C . GLU B 1 69 ? 54.724 15.064 16.954 1.00 32.56 66 GLU B C 1
ATOM 1562 O O . GLU B 1 69 ? 54.953 14.759 18.122 1.00 31.95 66 GLU B O 1
ATOM 1568 N N . SER B 1 70 ? 55.650 15.503 16.107 1.00 33.28 67 SER B N 1
ATOM 1569 C CA . SER B 1 70 ? 57.034 15.726 16.493 1.00 34.41 67 SER B CA 1
ATOM 1570 C C . SER B 1 70 ? 57.288 17.187 16.851 1.00 34.11 67 SER B C 1
ATOM 1571 O O . SER B 1 70 ? 57.028 18.078 16.052 1.00 34.48 67 SER B O 1
ATOM 1574 N N . PHE B 1 71 ? 57.773 17.417 18.068 1.00 34.14 68 PHE B N 1
ATOM 1575 C CA . PHE B 1 71 ? 58.121 18.754 18.560 1.00 34.06 68 PHE B CA 1
ATOM 1576 C C . PHE B 1 71 ? 59.628 18.955 18.482 1.00 33.85 68 PHE B C 1
ATOM 1577 O O . PHE B 1 71 ? 60.386 18.159 19.028 1.00 33.96 68 PHE B O 1
ATOM 1585 N N . ASN B 1 72 ? 60.064 20.014 17.802 1.00 33.74 69 ASN B N 1
ATOM 1586 C CA . ASN B 1 72 ? 61.493 20.180 17.451 1.00 33.76 69 ASN B CA 1
ATOM 1587 C C . ASN B 1 72 ? 62.325 20.904 18.520 1.00 32.53 69 ASN B C 1
ATOM 1588 O O . ASN B 1 72 ? 63.398 21.461 18.223 1.00 33.13 69 ASN B O 1
ATOM 1593 N N . GLU B 1 73 ? 61.838 20.863 19.757 1.00 30.15 70 GLU B N 1
ATOM 1594 C CA . GLU B 1 73 ? 62.421 21.577 20.873 1.00 28.52 70 GLU B CA 1
ATOM 1595 C C . GLU B 1 73 ? 63.589 20.849 21.530 1.00 27.53 70 GLU B C 1
ATOM 1596 O O . GLU B 1 73 ? 64.138 19.915 20.959 1.00 26.84 70 GLU B O 1
ATOM 1602 N N . LEU B 1 74 ? 63.974 21.292 22.723 1.00 26.07 71 LEU B N 1
ATOM 1603 C CA . LEU B 1 74 ? 65.206 20.823 23.363 1.00 25.57 71 LEU B CA 1
ATOM 1604 C C . LEU B 1 74 ? 64.922 19.963 24.595 1.00 25.31 71 LEU B C 1
ATOM 1605 O O . LEU B 1 74 ? 64.682 20.507 25.682 1.00 25.41 71 LEU B O 1
ATOM 1610 N N . PRO B 1 75 ? 64.967 18.622 24.452 1.00 25.40 72 PRO B N 1
ATOM 1611 C CA . PRO B 1 75 ? 65.214 17.816 23.255 1.00 25.66 72 PRO B CA 1
ATOM 1612 C C . PRO B 1 75 ? 63.911 17.552 22.486 1.00 26.42 72 PRO B C 1
ATOM 1613 O O . PRO B 1 75 ? 62.834 17.856 23.000 1.00 25.98 72 PRO B O 1
ATOM 1617 N N . PRO B 1 76 ? 64.004 17.012 21.256 1.00 27.72 73 PRO B N 1
ATOM 1618 C CA . PRO B 1 76 ? 62.791 16.713 20.493 1.00 29.22 73 PRO B CA 1
ATOM 1619 C C . PRO B 1 76 ? 61.875 15.733 21.231 1.00 30.75 73 PRO B C 1
ATOM 1620 O O . PRO B 1 76 ? 62.360 14.838 21.932 1.00 31.00 73 PRO B O 1
ATOM 1624 N N . ARG B 1 77 ? 60.567 15.929 21.118 1.00 32.35 74 ARG B N 1
ATOM 1625 C CA . ARG B 1 77 ? 59.622 14.989 21.733 1.00 34.16 74 ARG B CA 1
ATOM 1626 C C . ARG B 1 77 ? 58.395 14.686 20.866 1.00 34.37 74 ARG B C 1
ATOM 1627 O O . ARG B 1 77 ? 57.888 15.548 20.153 1.00 34.72 74 ARG B O 1
ATOM 1635 N N . VAL B 1 78 ? 57.937 13.443 20.938 1.00 34.48 75 VAL B N 1
ATOM 1636 C CA . VAL B 1 78 ? 56.805 12.989 20.154 1.00 34.06 75 VAL B CA 1
ATOM 1637 C C . VAL B 1 78 ? 55.568 12.873 21.047 1.00 33.36 75 VAL B C 1
ATOM 1638 O O . VAL B 1 78 ? 55.651 12.426 22.192 1.00 33.27 75 VAL B O 1
ATOM 1642 N N . GLU B 1 79 ? 54.431 13.321 20.522 1.00 32.22 76 GLU B N 1
ATOM 1643 C CA . GLU B 1 79 ? 53.172 13.238 21.239 1.00 31.00 76 GLU B CA 1
ATOM 1644 C C . GLU B 1 79 ? 52.097 12.550 20.400 1.00 29.09 76 GLU B C 1
ATOM 1645 O O . GLU B 1 79 ? 52.004 12.757 19.196 1.00 28.33 76 GLU B O 1
ATOM 1651 N N . TYR B 1 80 ? 51.298 11.721 21.056 1.00 27.38 77 TYR B N 1
ATOM 1652 C CA . TYR B 1 80 ? 50.250 10.955 20.380 1.00 25.92 77 TYR B CA 1
ATOM 1653 C C . TYR B 1 80 ? 48.871 11.450 20.745 1.00 25.15 77 TYR B C 1
ATOM 1654 O O . TYR B 1 80 ? 48.588 11.727 21.916 1.00 24.86 77 TYR B O 1
ATOM 1663 N N . THR B 1 81 ? 48.028 11.571 19.725 1.00 24.19 78 THR B N 1
ATOM 1664 C CA . THR B 1 81 ? 46.621 11.894 19.906 1.00 24.06 78 THR B CA 1
ATOM 1665 C C . THR B 1 81 ? 45.760 11.078 18.935 1.00 23.53 78 THR B C 1
ATOM 1666 O O . THR B 1 81 ? 46.261 10.521 17.944 1.00 23.01 78 THR B O 1
ATOM 1670 N N . LEU B 1 82 ? 44.459 11.048 19.200 1.00 23.01 79 LEU B N 1
ATOM 1671 C CA . LEU B 1 82 ? 43.499 10.508 18.235 1.00 22.85 79 LEU B CA 1
ATOM 1672 C C . LEU B 1 82 ? 43.198 11.558 17.164 1.00 22.58 79 LEU B C 1
ATOM 1673 O O . LEU B 1 82 ? 43.098 12.754 17.459 1.00 23.24 79 LEU B O 1
ATOM 1678 N N . THR B 1 83 ? 43.065 11.114 15.924 1.00 22.51 80 THR B N 1
ATOM 1679 C CA . THR B 1 83 ? 42.599 11.970 14.832 1.00 22.49 80 THR B CA 1
ATOM 1680 C C . THR B 1 83 ? 41.060 12.148 14.909 1.00 22.83 80 THR B C 1
ATOM 1681 O O . THR B 1 83 ? 40.393 11.476 15.721 1.00 22.87 80 THR B O 1
ATOM 1685 N N . PRO B 1 84 ? 40.484 13.063 14.090 1.00 22.48 81 PRO B N 1
ATOM 1686 C CA . PRO B 1 84 ? 39.000 13.077 13.982 1.00 22.20 81 PRO B CA 1
ATOM 1687 C C . PRO B 1 84 ? 38.341 11.709 13.613 1.00 21.93 81 PRO B C 1
ATOM 1688 O O . PRO B 1 84 ? 37.261 11.403 14.118 1.00 22.23 81 PRO B O 1
ATOM 1692 N N A GLU B 1 85 ? 39.010 10.936 12.755 0.50 21.58 82 GLU B N 1
ATOM 1693 N N B GLU B 1 85 ? 38.971 10.901 12.762 0.50 21.76 82 GLU B N 1
ATOM 1694 C CA A GLU B 1 85 ? 38.589 9.587 12.370 0.50 21.12 82 GLU B CA 1
ATOM 1695 C CA B GLU B 1 85 ? 38.406 9.580 12.460 0.50 21.51 82 GLU B CA 1
ATOM 1696 C C A GLU B 1 85 ? 38.676 8.637 13.566 0.50 20.98 82 GLU B C 1
ATOM 1697 C C B GLU B 1 85 ? 38.699 8.541 13.552 0.50 21.19 82 GLU B C 1
ATOM 1698 O O A GLU B 1 85 ? 37.769 7.831 13.809 0.50 21.13 82 GLU B O 1
ATOM 1699 O O B GLU B 1 85 ? 37.946 7.573 13.712 0.50 21.33 82 GLU B O 1
ATOM 1710 N N . GLY B 1 86 ? 39.772 8.753 14.312 1.00 20.64 83 GLY B N 1
ATOM 1711 C CA . GLY B 1 86 ? 40.002 7.992 15.527 1.00 19.57 83 GLY B CA 1
ATOM 1712 C C . GLY B 1 86 ? 38.901 8.226 16.544 1.00 19.43 83 GLY B C 1
ATOM 1713 O O . GLY B 1 86 ? 38.372 7.268 17.135 1.00 18.63 83 GLY B O 1
ATOM 1714 N N . TYR B 1 87 ? 38.552 9.499 16.747 1.00 18.96 84 TYR B N 1
ATOM 1715 C CA . TYR B 1 87 ? 37.423 9.878 17.602 1.00 19.27 84 TYR B CA 1
ATOM 1716 C C . TYR B 1 87 ? 36.071 9.368 17.096 1.00 19.80 84 TYR B C 1
ATOM 1717 O O . TYR B 1 87 ? 35.220 8.975 17.889 1.00 20.74 84 TYR B O 1
ATOM 1726 N N . ALA B 1 88 ? 35.885 9.361 15.784 1.00 19.62 85 ALA B N 1
ATOM 1727 C CA . ALA B 1 88 ? 34.651 8.851 15.193 1.00 19.54 85 ALA B CA 1
ATOM 1728 C C . ALA B 1 88 ? 34.493 7.356 15.447 1.00 19.31 85 ALA B C 1
ATOM 1729 O O . ALA B 1 88 ? 33.412 6.918 15.792 1.00 20.11 85 ALA B O 1
ATOM 1731 N N . LEU B 1 89 ? 35.571 6.585 15.285 1.00 19.42 86 LEU B N 1
ATOM 1732 C CA . LEU B 1 89 ? 35.563 5.155 15.574 1.00 19.08 86 LEU B CA 1
ATOM 1733 C C . LEU B 1 89 ? 35.386 4.878 17.058 1.00 19.56 86 LEU B C 1
ATOM 1734 O O . LEU B 1 89 ? 34.635 3.973 17.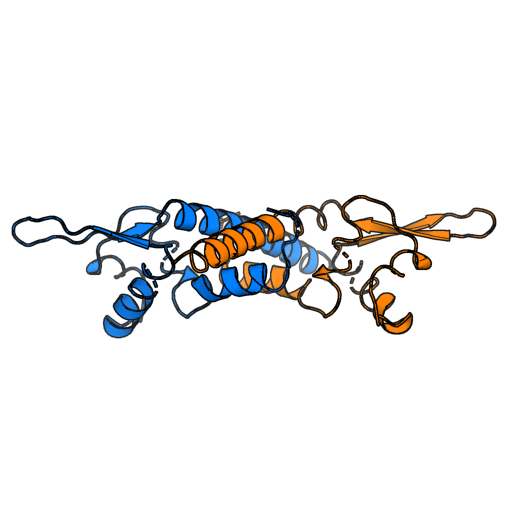439 1.00 19.64 86 LEU B O 1
ATOM 1739 N N . TYR B 1 90 ? 36.067 5.657 17.896 1.00 20.31 87 TYR B N 1
ATOM 1740 C CA . TYR B 1 90 ? 35.875 5.579 19.347 1.00 20.84 87 TYR B CA 1
ATOM 1741 C C . TYR B 1 90 ? 34.402 5.800 19.790 1.00 20.87 87 TYR B C 1
ATOM 1742 O O . TYR B 1 90 ? 33.898 5.058 20.650 1.00 20.65 87 TYR B O 1
ATOM 1751 N N A ASP B 1 91 ? 33.741 6.800 19.199 0.50 20.82 88 ASP B N 1
ATOM 1752 N N B ASP B 1 91 ? 33.718 6.786 19.205 0.50 20.84 88 ASP B N 1
ATOM 1753 C CA A ASP B 1 91 ? 32.329 7.086 19.481 0.50 20.75 88 ASP B CA 1
ATOM 1754 C CA B ASP B 1 91 ? 32.311 7.039 19.555 0.50 20.78 88 ASP B CA 1
ATOM 1755 C C A ASP B 1 91 ? 31.450 5.889 19.119 0.50 20.43 88 ASP B C 1
ATOM 1756 C C B ASP B 1 91 ? 31.408 5.889 19.109 0.50 20.45 88 ASP B C 1
ATOM 1757 O O A ASP B 1 91 ? 30.578 5.493 19.883 0.50 20.27 88 ASP B O 1
ATOM 1758 O O B ASP B 1 91 ? 30.474 5.524 19.812 0.50 20.32 88 ASP B O 1
ATOM 1767 N N . ALA B 1 92 ? 31.705 5.314 17.948 1.00 20.50 89 ALA B N 1
ATOM 1768 C CA . ALA B 1 92 ? 30.950 4.179 17.438 1.00 20.49 89 ALA B CA 1
ATOM 1769 C C . ALA B 1 92 ? 31.160 2.918 18.294 1.00 20.80 89 ALA B C 1
ATOM 1770 O O . ALA B 1 92 ? 30.206 2.193 18.593 1.00 21.52 89 ALA B O 1
ATOM 1772 N N . LEU B 1 93 ? 32.397 2.666 18.709 1.00 20.76 90 LEU B N 1
ATOM 1773 C CA . LEU B 1 93 ? 32.662 1.583 19.640 1.00 20.61 90 LEU B CA 1
ATOM 1774 C C . LEU B 1 93 ? 32.055 1.817 21.017 1.00 21.34 90 LEU B C 1
ATOM 1775 O O . LEU B 1 93 ? 31.623 0.856 21.662 1.00 21.03 90 LEU B O 1
ATOM 1780 N N . SER B 1 94 ? 32.006 3.080 21.466 1.00 21.47 91 SER B N 1
ATOM 1781 C CA . SER B 1 94 ? 31.354 3.403 22.750 1.00 22.09 91 SER B CA 1
ATOM 1782 C C . SER B 1 94 ? 29.872 3.064 22.793 1.00 21.65 91 SER B C 1
ATOM 1783 O O . SER B 1 94 ? 29.368 2.641 23.830 1.00 21.64 91 SER B O 1
ATOM 1786 N N . SER B 1 95 ? 29.188 3.280 21.673 1.00 21.80 92 SER B N 1
ATOM 1787 C CA . SER B 1 95 ? 27.766 2.986 21.527 1.00 22.01 92 SER B CA 1
ATOM 1788 C C . SER B 1 95 ? 27.523 1.494 21.582 1.00 22.19 92 SER B C 1
ATOM 1789 O O . SER B 1 95 ? 26.583 1.044 22.229 1.00 21.92 92 SER B O 1
ATOM 1792 N N . LEU B 1 96 ? 28.386 0.745 20.899 1.00 22.72 93 LEU B N 1
ATOM 1793 C CA . LEU B 1 96 ? 28.409 -0.709 20.954 1.00 24.06 93 LEU B CA 1
ATOM 1794 C C . LEU B 1 96 ? 28.679 -1.195 22.392 1.00 24.12 93 LEU B C 1
ATOM 1795 O O . LEU B 1 96 ? 27.950 -2.014 22.920 1.00 24.12 93 LEU B O 1
ATOM 1800 N N . CYS B 1 97 ? 29.733 -0.667 23.007 1.00 25.06 94 CYS B N 1
ATOM 1801 C CA . CYS B 1 97 ? 30.099 -0.942 24.393 1.00 25.35 94 CYS B CA 1
ATOM 1802 C C . CYS B 1 97 ? 28.940 -0.696 25.379 1.00 25.50 94 CYS B C 1
ATOM 1803 O O . CYS B 1 97 ? 28.702 -1.505 26.284 1.00 25.24 94 CYS B O 1
ATOM 1806 N N . HIS B 1 98 ? 28.249 0.433 25.215 1.00 25.84 95 HIS B N 1
ATOM 1807 C CA . HIS B 1 98 ? 27.137 0.814 26.089 1.00 26.95 95 HIS B CA 1
ATOM 1808 C C . HIS B 1 98 ? 26.049 -0.255 26.058 1.00 26.94 95 HIS B C 1
ATOM 1809 O O . HIS B 1 98 ? 25.458 -0.612 27.079 1.00 26.51 95 HIS B O 1
ATOM 1816 N N . TRP B 1 99 ? 25.821 -0.758 24.856 1.00 27.29 96 TRP B N 1
ATOM 1817 C CA . TRP B 1 99 ? 24.838 -1.767 24.609 1.00 27.94 96 TRP B CA 1
ATOM 1818 C C . TRP B 1 99 ? 25.212 -3.066 25.329 1.00 27.52 96 TRP B C 1
ATOM 1819 O O . TRP B 1 99 ? 24.374 -3.661 25.989 1.00 27.85 96 TRP B O 1
ATOM 1830 N N . GLY B 1 100 ? 26.466 -3.498 25.229 1.00 27.12 97 GLY B N 1
ATOM 1831 C CA . GLY B 1 100 ? 26.904 -4.712 25.928 1.00 26.82 97 GLY B CA 1
ATOM 1832 C C . GLY B 1 100 ? 26.786 -4.571 27.436 1.00 26.96 97 GLY B C 1
ATOM 1833 O O . GLY B 1 100 ? 26.478 -5.531 28.149 1.00 26.41 97 GLY B O 1
ATOM 1834 N N . GLU B 1 101 ? 27.045 -3.356 27.913 1.00 27.32 98 GLU B N 1
ATOM 1835 C CA . GLU B 1 101 ? 26.953 -3.020 29.324 1.00 27.76 98 GLU B CA 1
ATOM 1836 C C . GLU B 1 101 ? 25.523 -3.183 29.869 1.00 28.27 98 GLU B C 1
ATOM 1837 O O . GLU B 1 101 ? 25.322 -3.844 30.885 1.00 27.84 98 GLU B O 1
ATOM 1843 N N . THR B 1 102 ? 24.549 -2.589 29.175 1.00 28.94 99 THR B N 1
ATOM 1844 C CA . THR B 1 102 ? 23.129 -2.684 29.511 1.00 29.56 99 THR B CA 1
ATOM 1845 C C . THR B 1 102 ? 22.679 -4.141 29.525 1.00 29.78 99 THR B C 1
ATOM 1846 O O . THR B 1 102 ? 21.928 -4.561 30.401 1.00 29.68 99 THR B O 1
ATOM 1850 N N . PHE B 1 103 ? 23.173 -4.899 28.551 1.00 30.02 100 PHE B N 1
ATOM 1851 C CA . PHE B 1 103 ? 22.848 -6.301 28.371 1.00 30.38 100 PHE B CA 1
ATOM 1852 C C . PHE B 1 103 ? 23.369 -7.145 29.540 1.00 31.26 100 PHE B C 1
ATOM 1853 O O . PHE B 1 103 ? 22.607 -7.922 30.126 1.00 31.15 100 PHE B O 1
ATOM 1861 N N . ALA B 1 104 ? 24.656 -6.987 29.878 1.00 31.99 101 ALA B N 1
ATOM 1862 C CA . ALA B 1 104 ? 25.255 -7.661 31.039 1.00 33.04 101 ALA B CA 1
ATOM 1863 C C . ALA B 1 104 ? 24.569 -7.309 32.367 1.00 33.93 101 ALA B C 1
ATOM 1864 O O . ALA B 1 104 ? 24.407 -8.178 33.217 1.00 33.68 101 ALA B O 1
ATOM 1866 N N . GLN B 1 105 ? 24.178 -6.045 32.532 1.00 35.38 102 GLN B N 1
ATOM 1867 C CA . GLN B 1 105 ? 23.491 -5.572 33.749 1.00 37.60 102 GLN B CA 1
ATOM 1868 C C . GLN B 1 105 ? 22.110 -6.200 33.911 1.00 38.37 102 GLN B C 1
ATOM 1869 O O . GLN B 1 105 ? 21.767 -6.661 35.001 1.00 38.84 102 GLN B O 1
ATOM 1875 N N . LYS B 1 106 ? 21.325 -6.182 32.833 1.00 39.58 103 LYS B N 1
ATOM 1876 C CA . LYS B 1 106 ? 20.024 -6.859 32.766 1.00 41.30 103 LYS B CA 1
ATOM 1877 C C . LYS B 1 106 ? 20.162 -8.344 33.130 1.00 42.24 103 LYS B C 1
ATOM 1878 O O . LYS B 1 106 ? 19.386 -8.860 33.936 1.00 42.59 103 LYS B O 1
ATOM 1884 N N A LYS B 1 107 ? 21.157 -9.006 32.542 0.50 42.74 104 LYS B N 1
ATOM 1885 N N B LYS B 1 107 ? 21.159 -9.008 32.546 0.50 42.70 104 LYS B N 1
ATOM 1886 C CA A LYS B 1 107 ? 21.461 -10.408 32.817 0.50 43.39 104 LYS B CA 1
ATOM 1887 C CA B LYS B 1 107 ? 21.451 -10.412 32.827 0.50 43.31 104 LYS B CA 1
ATOM 1888 C C A LYS B 1 107 ? 21.830 -10.638 34.286 0.50 43.92 104 LYS B C 1
ATOM 1889 C C B LYS B 1 107 ? 21.863 -10.658 34.278 0.50 43.87 104 LYS B C 1
ATOM 1890 O O A LYS B 1 107 ? 21.435 -11.650 34.875 0.50 43.88 104 LYS B O 1
ATOM 1891 O O B LYS B 1 107 ? 21.542 -11.708 34.844 0.50 43.83 104 LYS B O 1
ATOM 1902 N N . ALA B 1 108 ? 22.576 -9.691 34.861 1.00 44.33 105 ALA B N 1
ATOM 1903 C CA . ALA B 1 108 ? 23.018 -9.752 36.262 1.00 45.15 105 ALA B CA 1
ATOM 1904 C C . ALA B 1 108 ? 21.880 -9.657 37.275 1.00 45.95 105 ALA B C 1
ATOM 1905 O O . ALA B 1 108 ? 21.938 -10.304 38.321 1.00 46.03 105 ALA B O 1
ATOM 1907 N N A ARG B 1 109 ? 20.862 -8.851 36.990 0.50 46.47 106 ARG B N 1
ATOM 1908 N N B ARG B 1 109 ? 20.858 -8.862 36.938 0.50 46.51 106 ARG B N 1
ATOM 1909 C CA A ARG B 1 109 ? 19.755 -8.682 37.934 0.50 47.11 106 ARG B CA 1
ATOM 1910 C CA B ARG B 1 109 ? 19.702 -8.604 37.811 0.50 47.21 106 ARG B CA 1
ATOM 1911 C C A ARG B 1 109 ? 18.894 -9.940 38.060 0.50 47.49 106 ARG B C 1
ATOM 1912 C C B ARG B 1 109 ? 18.543 -9.594 37.618 0.50 47.58 106 ARG B C 1
ATOM 1913 O O A ARG B 1 109 ? 18.330 -10.203 39.126 0.50 47.41 106 ARG B O 1
ATOM 1914 O O B ARG B 1 109 ? 17.413 -9.334 38.034 0.50 47.77 106 ARG B O 1
ATOM 1929 N N . LEU B 1 110 ? 18.837 -10.726 36.984 1.00 47.98 107 LEU B N 1
ATOM 1930 C CA . LEU B 1 110 ? 17.899 -11.851 36.870 1.00 48.69 107 LEU B CA 1
ATOM 1931 C C . LEU B 1 110 ? 18.310 -13.051 37.735 1.00 49.00 107 LEU B C 1
ATOM 1932 O O . LEU B 1 110 ? 19.344 -13.690 37.500 1.00 49.18 107 LEU B O 1
#

Radius of gyration: 20.89 Å; Cα contacts (8 Å, |Δi|>4): 256; chains: 2; bounding box: 74×45×41 Å

Solvent-accessible surface area: 12971 Å² total

Secondary structure (DSSP, 8-state):
------HHHHHHHHHHTT-STTTTT--HHHHS-B-TTT---STT--HHHHHHHHH--TTSSEEEEEE--SS-EEEEEE-HHHHHHHHHHHHHHHHHHHHHHHHHHH-/------HHHHHHHHHHHH-STTTTT---STTS-B-TTT---STT--HHHHHHHHH--TTSSEEEEEE-SSS-EEEEEE-HHHHHHHHHHHHHHHHHHHHHHHHHH-

Nearest PDB structures (foldseek):
  4a5n-assembly2_D  TM=8.979E-01  e=7.392E-08  Bacillus subtilis
  4a5m-assembly1_B  TM=8.800E-01  e=1.485E-07  Bacillus subtilis
  5hs8-assembly1_A  TM=8.925E-01  e=2.272E-06  Bacillus subtilis subsp. subtilis str. 168
  1yyv-assembly1_B  TM=6.970E-01  e=3.774E-06  Salmonella enterica subsp. enterica serovar Typhimurium str. LT2
  4gcv-assembly6_K  TM=7.652E-01  e=7.300E-04  Pseudomonas aeruginosa PAO1

Foldseek 3Di:
DPDVDDPVVVVVVLCVLQVDPCRLVCCVQVVHKDFLVRSVSDPPDDSVNVVVNQVSVVVQQKDWDWDVDVPITIIIHGGPVNVVSVVVVVVVVVVVVVVVVVVVVVD/DPDVDDPVVVVVVLCVLQVPPCRVVCCVQVVHKDFLVRSVSDPPDDSVVSVVNQVSVVVQQKDWDWDVDVPIGIIIHGDPVVVVSVVVVVVVVVVVVVVVVVVVVD

CATH classification: 1.10.10.10

Organism: Enterococcus faecalis (strain ATCC 700802 / V583) (NCBI:txid226185)